Protein AF-0000000085051024 (afdb_homodimer)

Sequence (270 aa):
MLNRVEGSVFITTLKVRDSECDAQGVVNNANYLVYMEYARHEFLEHQGVKFADLIPQNIFLMTSHMEIAFVNSLTGGQVFEVRSTVRRERAKIIFDQEVVRVADQAVCIRARVDVICKIDGRLTRGDWFDAYMPVMLNRVEGSVFITTLKVRDSECDAQGVVNNANYLVYMEYARHEFLEHQGVKFADLIPQNIFLMTSHMEIAFVNSLTGGQVFEVRSTVRRERAKIIFDQEVVRVADQAVCIRARVDVICKIDGRLTRGDWFDAYMPV

Solvent-accessible surface area (backbone atoms only — not comparable to full-atom values): 14204 Å² total; per-residue (Å²): 124,58,70,48,71,59,87,76,32,40,34,33,41,50,65,40,51,62,86,51,36,42,98,86,58,29,49,35,76,35,52,54,48,49,53,52,50,49,43,52,51,52,50,36,40,73,64,71,39,56,72,81,63,30,53,86,68,40,39,44,80,41,68,42,33,39,40,39,40,48,72,43,82,52,40,62,67,41,46,31,32,42,37,34,35,74,44,76,53,80,42,30,39,36,37,43,36,34,34,30,34,60,90,78,62,45,61,23,34,44,33,44,37,34,34,37,43,27,49,79,87,34,78,50,75,28,61,65,45,60,70,62,50,74,108,124,60,70,50,70,61,87,74,31,41,35,35,43,50,65,39,51,63,86,50,36,43,96,86,58,30,50,36,75,36,52,54,48,49,52,52,50,49,42,50,51,51,49,36,41,74,63,71,38,55,72,80,64,28,52,85,70,39,39,44,79,41,69,42,34,37,38,38,39,48,72,44,83,51,40,61,68,41,47,32,31,43,38,35,35,74,44,76,52,82,43,29,38,36,37,42,36,34,33,28,34,58,90,78,63,45,61,23,34,43,33,44,37,34,33,35,43,26,50,77,87,35,78,51,75,29,61,64,46,59,72,65,49,74,110

pLDDT: mean 94.85, std 6.11, range [58.06, 98.94]

InterPro domains:
  IPR006684 Acyl-CoA thioester hydrolase YbgC/YbaW family [PIRSF003230] (8-117)
  IPR029069 HotDog domain superfamily [SSF54637] (9-117)
  IPR050563 4-hydroxybenzoyl-CoA thioesterase [PTHR31793] (10-117)

Radius of gyration: 19.16 Å; Cα contacts (8 Å, |Δi|>4): 584; chains: 2; bounding box: 48×52×40 Å

Secondary structure (DSSP, 8-state):
--EEEETTEEEEEEE--GGGB-TTSSB-HHHHHHHHHHHHHHHHHHTT--HHHHGGGTEEEEEEEEEEEE-S---TT-EEEEEEEEEEETTEEEEEEEEEETTT--EEEEEEEEEEEEETTEE--SHHHHHH---/--EEEETTEEEEEEE--GGGB-TTSSB-HHHHHHHHHHHHHHHHHHTT--HHHHGGGTEEEEEEEEEEEE-S---TT-EEEEEEEEEEETTEEEEEEEEEETTT--EEEEEEEEEEEEETTEE--SHHHHHH---

Organism: Asticcacaulis excentricus (strain ATCC 15261 / DSM 4724 / KCTC 12464 / NCIMB 9791 / VKM B-1370 / CB 48) (NCBI:txid573065)

Foldseek 3Di:
DDWDDDVQKIKDKDFAAQVQDDPVQFGDPVVVVVVQVVSVQVVLVVLVDHPVVQVVQQKDKDWDDKDKDFDATHGHGWMWMKIWGWDDDFQWIKIWIWIATPVVRDTGMTMITTIWMDGPNHTGRNVVCVVRPVD/DDWDDDVQKIKDKDFAAQVQADPVQFGDPVVVVVVQVVSVQVVLVVLVDHPVVQVVQQKDKDWDDKDKDFDATHGHGWMWMKIWGWDDDFQWIKIWIWIATPVVRDTGMTMITTIWMDGPNHTDRNVVCVVRPVD

Nearest PDB structures (foldseek):
  5v10-assembly1_B-2  TM=9.004E-01  e=3.133E-10  Pseudomonas aeruginosa PAO1
  5v10-assembly1_A-2  TM=8.892E-01  e=4.345E-10  Pseudomonas aeruginosa PAO1
  5t06-assembly1_C  TM=8.945E-01  e=2.232E-09  Escherichia coli O157:H7
  5t06-assembly1_B  TM=8.671E-01  e=1.225E-09  Escherichia coli O157:H7
  5kl9-assembly1_B  TM=8.676E-01  e=1.443E-09  Escherichia coli O157:H7

Structure (mmCIF, N/CA/C/O backbone):
data_AF-0000000085051024-model_v1
#
loop_
_entity.id
_entity.type
_entity.pdbx_description
1 polymer 'Thioesterase superfamily protein'
#
loop_
_atom_site.group_PDB
_atom_site.id
_atom_site.type_symbol
_atom_site.label_atom_id
_atom_site.label_alt_id
_atom_site.label_comp_id
_atom_site.label_asym_id
_atom_site.label_entity_id
_atom_site.label_seq_id
_atom_site.pdbx_PDB_ins_code
_atom_site.Cartn_x
_atom_site.Cartn_y
_atom_site.Cartn_z
_atom_site.occupancy
_atom_site.B_iso_or_equiv
_atom_site.auth_seq_id
_atom_site.auth_comp_id
_atom_site.auth_asym_id
_atom_site.auth_atom_id
_atom_site.pdbx_PDB_model_num
ATOM 1 N N . MET A 1 1 ? -10.469 -20.094 5.938 1 58.06 1 MET A N 1
ATOM 2 C CA . MET A 1 1 ? -10.789 -19.016 5.012 1 58.06 1 MET A CA 1
ATOM 3 C C . MET A 1 1 ? -11.086 -19.562 3.619 1 58.06 1 MET A C 1
ATOM 5 O O . MET A 1 1 ? -10.336 -20.391 3.102 1 58.06 1 MET A O 1
ATOM 9 N N . LEU A 1 2 ? -12.328 -19.266 2.994 1 83.56 2 LEU A N 1
ATOM 10 C CA . LEU A 1 2 ? -12.898 -19.969 1.852 1 83.56 2 LEU A CA 1
ATOM 11 C C . LEU A 1 2 ? -12.531 -19.281 0.545 1 83.56 2 LEU A C 1
ATOM 13 O O . LEU A 1 2 ? -12.594 -18.047 0.448 1 83.56 2 LEU A O 1
ATOM 17 N N . ASN A 1 3 ? -11.773 -19.953 -0.282 1 96.75 3 ASN A N 1
ATOM 18 C CA . ASN A 1 3 ? -11.555 -19.5 -1.655 1 96.75 3 ASN A CA 1
ATOM 19 C C . ASN A 1 3 ? -12.578 -20.109 -2.607 1 96.75 3 ASN A C 1
ATOM 21 O O . ASN A 1 3 ? -13.016 -21.25 -2.416 1 96.75 3 ASN A O 1
ATOM 25 N N . ARG A 1 4 ? -13.047 -19.344 -3.553 1 96.75 4 ARG A N 1
ATOM 26 C CA . ARG A 1 4 ? -13.891 -19.875 -4.621 1 96.75 4 ARG A CA 1
ATOM 27 C C . ARG A 1 4 ? -13.633 -19.141 -5.938 1 96.75 4 ARG A C 1
ATOM 29 O O . ARG A 1 4 ? -12.992 -18.094 -5.953 1 96.75 4 ARG A O 1
ATOM 36 N N . VAL A 1 5 ? -14.109 -19.766 -7.008 1 96.31 5 VAL A N 1
ATOM 37 C CA . VAL A 1 5 ? -13.977 -19.172 -8.336 1 96.31 5 VAL A CA 1
ATOM 38 C C . VAL A 1 5 ? -15.359 -18.953 -8.953 1 96.31 5 VAL A C 1
ATOM 40 O O . VAL A 1 5 ? -16.203 -19.859 -8.93 1 96.31 5 VAL A O 1
ATOM 43 N N . GLU A 1 6 ? -15.602 -17.797 -9.352 1 97.12 6 GLU A N 1
ATOM 44 C CA . GLU A 1 6 ? -16.812 -17.438 -10.102 1 97.12 6 GLU A CA 1
ATOM 45 C C . GLU A 1 6 ? -16.453 -16.859 -11.469 1 97.12 6 GLU A C 1
ATOM 47 O O . GLU A 1 6 ? -16.141 -15.672 -11.586 1 97.12 6 GLU A O 1
ATOM 52 N N . GLY A 1 7 ? -16.609 -17.75 -12.484 1 95.56 7 GLY A N 1
ATOM 53 C CA . GLY A 1 7 ? -16.125 -17.328 -13.781 1 95.56 7 GLY A CA 1
ATOM 54 C C . GLY A 1 7 ? -14.617 -17.109 -13.812 1 95.56 7 GLY A C 1
ATOM 55 O O . GLY A 1 7 ? -13.852 -18 -13.445 1 95.56 7 GLY A O 1
ATOM 56 N N . SER A 1 8 ? -14.289 -15.969 -14.195 1 95.5 8 SER A N 1
ATOM 57 C CA . SER A 1 8 ? -12.867 -15.641 -14.273 1 95.5 8 SER A CA 1
ATOM 58 C C . SER A 1 8 ? -12.383 -14.969 -12.992 1 95.5 8 SER A C 1
ATOM 60 O O . SER A 1 8 ? -11.227 -14.555 -12.898 1 95.5 8 SER A O 1
ATOM 62 N N . VAL A 1 9 ? -13.273 -14.93 -12.055 1 98.06 9 VAL A N 1
ATOM 63 C CA . VAL A 1 9 ? -12.953 -14.195 -10.828 1 98.06 9 VAL A CA 1
ATOM 64 C C . VAL A 1 9 ? -12.578 -15.18 -9.727 1 98.06 9 VAL A C 1
ATOM 66 O O . VAL A 1 9 ? -13.328 -16.109 -9.438 1 98.06 9 VAL A O 1
ATOM 69 N N . PHE A 1 10 ? -11.383 -15.07 -9.148 1 97.75 10 PHE A N 1
ATOM 70 C CA . PHE A 1 10 ? -10.953 -15.797 -7.965 1 97.75 10 PHE A CA 1
ATOM 71 C C . PHE A 1 10 ? -11.289 -15.016 -6.699 1 97.75 10 PHE A C 1
ATOM 73 O O . PHE A 1 10 ? -10.914 -13.852 -6.566 1 97.75 10 PHE A O 1
ATOM 80 N N . ILE A 1 11 ? -11.984 -15.602 -5.754 1 98.75 11 ILE A N 1
ATOM 81 C CA . ILE A 1 11 ? -12.516 -14.875 -4.602 1 98.75 11 ILE A CA 1
ATOM 82 C C . ILE A 1 11 ? -11.953 -15.484 -3.316 1 98.75 11 ILE A C 1
ATOM 84 O O . ILE A 1 11 ? -12.055 -16.688 -3.094 1 98.75 11 ILE A O 1
ATOM 88 N N . THR A 1 12 ? -11.297 -14.711 -2.537 1 98.75 12 THR A N 1
ATOM 89 C CA . THR A 1 12 ? -10.828 -15.047 -1.198 1 98.75 12 THR A CA 1
ATOM 90 C C . THR A 1 12 ? -11.633 -14.297 -0.137 1 98.75 12 THR A C 1
ATOM 92 O O . THR A 1 12 ? -11.758 -13.078 -0.195 1 98.75 12 THR A O 1
ATOM 95 N N . THR A 1 13 ? -12.141 -15 0.837 1 98.75 13 THR A N 1
ATOM 96 C CA . THR A 1 13 ? -12.945 -14.391 1.888 1 98.75 13 THR A CA 1
ATOM 97 C C . THR A 1 13 ? -12.148 -14.289 3.188 1 98.75 13 THR A C 1
ATOM 99 O O . THR A 1 13 ? -11.531 -15.258 3.619 1 98.75 13 THR A O 1
ATOM 102 N N . LEU A 1 14 ? -12.188 -13.125 3.801 1 98.62 14 LEU A N 1
ATOM 103 C CA . LEU A 1 14 ? -11.453 -12.836 5.027 1 98.62 14 LEU A CA 1
ATOM 104 C C . LEU A 1 14 ? -12.312 -12.031 6 1 98.62 14 LEU A C 1
ATOM 106 O O . LEU A 1 14 ? -13.375 -11.539 5.633 1 98.62 14 LEU A O 1
ATOM 110 N N . LYS A 1 15 ? -11.891 -11.977 7.215 1 98.69 15 LYS A N 1
ATOM 111 C CA . LYS A 1 15 ? -12.508 -11.172 8.266 1 98.69 15 LYS A CA 1
ATOM 112 C C . LYS A 1 15 ? -11.5 -10.211 8.891 1 98.69 15 LYS A C 1
ATOM 114 O O . LYS A 1 15 ? -10.367 -10.609 9.188 1 98.69 15 LYS A O 1
ATOM 119 N N . VAL A 1 16 ? -11.953 -8.977 9.102 1 98.75 16 VAL A N 1
ATOM 120 C CA . VAL A 1 16 ? -11.062 -7.961 9.656 1 98.75 16 VAL A CA 1
ATOM 121 C C . VAL A 1 16 ? -10.773 -8.266 11.125 1 98.75 16 VAL A C 1
ATOM 123 O O . VAL A 1 16 ? -11.695 -8.508 11.906 1 98.75 16 VAL A O 1
ATOM 126 N N . ARG A 1 17 ? -9.562 -8.281 11.469 1 98.5 17 ARG A N 1
ATOM 127 C CA . ARG A 1 17 ? -9.156 -8.297 12.875 1 98.5 17 ARG A CA 1
ATOM 128 C C . ARG A 1 17 ? -9.102 -6.887 13.445 1 98.5 17 ARG A C 1
ATOM 130 O O . ARG A 1 17 ? -8.703 -5.945 12.758 1 98.5 17 ARG A O 1
ATOM 137 N N . ASP A 1 18 ? -9.352 -6.727 14.688 1 97.69 18 ASP A N 1
ATOM 138 C CA . ASP A 1 18 ? -9.383 -5.41 15.32 1 97.69 18 ASP A CA 1
ATOM 139 C C . ASP A 1 18 ? -8.016 -4.727 15.234 1 97.69 18 ASP A C 1
ATOM 141 O O . ASP A 1 18 ? -7.941 -3.508 15.062 1 97.69 18 ASP A O 1
ATOM 145 N N . SER A 1 19 ? -6.941 -5.445 15.312 1 97.94 19 SER A N 1
ATOM 146 C CA . SER A 1 19 ? -5.582 -4.914 15.328 1 97.94 19 SER A CA 1
ATOM 147 C C . SER A 1 19 ? -5.207 -4.312 13.977 1 97.94 19 SER A C 1
ATOM 149 O O . SER A 1 19 ? -4.172 -3.65 13.852 1 97.94 19 SER A O 1
ATOM 151 N N . GLU A 1 20 ? -6.027 -4.543 13 1 98.38 20 GLU A N 1
ATOM 152 C CA . GLU A 1 20 ? -5.73 -4.062 11.656 1 98.38 20 GLU A CA 1
ATOM 153 C C . GLU A 1 20 ? -6.309 -2.668 11.43 1 98.38 20 GLU A C 1
ATOM 155 O O . GLU A 1 20 ? -6.062 -2.049 10.391 1 98.38 20 GLU A O 1
ATOM 160 N N . CYS A 1 21 ? -7.102 -2.18 12.398 1 97.88 21 CYS A N 1
ATOM 161 C CA . CYS A 1 21 ? -7.688 -0.846 12.328 1 97.88 21 CYS A CA 1
ATOM 162 C C . CYS A 1 21 ? -6.758 0.194 12.938 1 97.88 21 CYS A C 1
ATOM 164 O O . CYS A 1 21 ? -5.906 -0.138 13.766 1 97.88 21 CYS A O 1
ATOM 166 N N . ASP A 1 22 ? -6.891 1.442 12.445 1 95.12 22 ASP A N 1
ATOM 167 C CA . ASP A 1 22 ? -6.055 2.516 12.969 1 95.12 22 ASP A CA 1
ATOM 168 C C . ASP A 1 22 ? -6.84 3.406 13.93 1 95.12 22 ASP A C 1
ATOM 170 O O . ASP A 1 22 ? -7.918 3.027 14.398 1 95.12 22 ASP A O 1
ATOM 174 N N . ALA A 1 23 ? -6.227 4.539 14.312 1 91.75 23 ALA A N 1
ATOM 175 C CA . ALA A 1 23 ? -6.785 5.406 15.352 1 91.75 23 ALA A CA 1
ATOM 176 C C . ALA A 1 23 ? -8.125 5.988 14.914 1 91.75 23 ALA A C 1
ATOM 178 O O . ALA A 1 23 ? -8.906 6.457 15.742 1 91.75 23 ALA A O 1
ATOM 179 N N . GLN A 1 24 ? -8.406 5.953 13.625 1 91.88 24 GLN A N 1
ATOM 180 C CA . GLN A 1 24 ? -9.672 6.473 13.125 1 91.88 24 GLN A CA 1
ATOM 181 C C . GLN A 1 24 ? -10.758 5.398 13.164 1 91.88 24 GLN A C 1
ATOM 183 O O . GLN A 1 24 ? -11.906 5.656 12.781 1 91.88 24 GLN A O 1
ATOM 188 N N . GLY A 1 25 ? -10.383 4.148 13.516 1 94.12 25 GLY A N 1
ATOM 189 C CA . GLY A 1 25 ? -11.352 3.074 13.695 1 94.12 25 GLY A CA 1
ATOM 190 C C . GLY A 1 25 ? -11.602 2.289 12.422 1 94.12 25 GLY A C 1
ATOM 191 O O . GLY A 1 25 ? -12.539 1.487 12.359 1 94.12 25 GLY A O 1
ATOM 192 N N . VAL A 1 26 ? -10.852 2.553 11.445 1 97 26 VAL A N 1
ATOM 193 C CA . VAL A 1 26 ? -11.016 1.845 10.18 1 97 26 VAL A CA 1
ATOM 194 C C . VAL A 1 26 ? -9.734 1.099 9.836 1 97 26 VAL A C 1
ATOM 196 O O . VAL A 1 26 ? -8.68 1.353 10.43 1 97 26 VAL A O 1
ATOM 199 N N . VAL A 1 27 ? -9.852 0.132 8.938 1 98.56 27 VAL A N 1
ATOM 200 C CA . VAL A 1 27 ? -8.672 -0.613 8.508 1 98.56 27 VAL A CA 1
ATOM 201 C C . VAL A 1 27 ? -7.648 0.345 7.898 1 98.56 27 VAL A C 1
ATOM 203 O O . VAL A 1 27 ? -7.984 1.155 7.031 1 98.56 27 VAL A O 1
ATOM 206 N N . ASN A 1 28 ? -6.41 0.251 8.336 1 98.06 28 ASN A N 1
ATOM 207 C CA . ASN A 1 28 ? -5.32 1.054 7.789 1 98.06 28 ASN A CA 1
ATOM 208 C C . ASN A 1 28 ? -5.07 0.728 6.32 1 98.06 28 ASN A C 1
ATOM 210 O O . ASN A 1 28 ? -5.148 -0.433 5.914 1 98.06 28 ASN A O 1
ATOM 214 N N . ASN A 1 29 ? -4.621 1.722 5.586 1 97.94 29 ASN A N 1
ATOM 215 C CA . ASN A 1 29 ? -4.434 1.579 4.145 1 97.94 29 ASN A CA 1
ATOM 216 C C . ASN A 1 29 ? -3.465 0.447 3.818 1 97.94 29 ASN A C 1
ATOM 218 O O . ASN A 1 29 ? -3.674 -0.298 2.859 1 97.94 29 ASN A O 1
ATOM 222 N N . ALA A 1 30 ? -2.412 0.317 4.594 1 98.44 30 ALA A N 1
ATOM 223 C CA . ALA A 1 30 ? -1.375 -0.676 4.324 1 98.44 30 ALA A CA 1
ATOM 224 C C . ALA A 1 30 ? -1.934 -2.092 4.418 1 98.44 30 ALA A C 1
ATOM 226 O O . ALA A 1 30 ? -1.484 -2.994 3.705 1 98.44 30 ALA A O 1
ATOM 227 N N . ASN A 1 31 ? -2.9 -2.266 5.262 1 98.69 31 ASN A N 1
ATOM 228 C CA . ASN A 1 31 ? -3.428 -3.609 5.48 1 98.69 31 ASN A CA 1
ATOM 229 C C . ASN A 1 31 ? -4.211 -4.105 4.27 1 98.69 31 ASN A C 1
ATOM 231 O O . ASN A 1 31 ? -4.277 -5.312 4.02 1 98.69 31 ASN A O 1
ATOM 235 N N . TYR A 1 32 ? -4.742 -3.225 3.496 1 98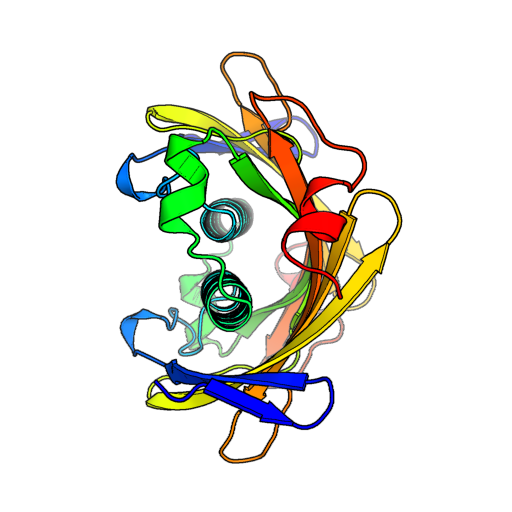.81 32 TYR A N 1
ATOM 236 C CA . TYR A 1 32 ? -5.402 -3.652 2.266 1 98.81 32 TYR A CA 1
ATOM 237 C C . TYR A 1 32 ? -4.402 -4.285 1.306 1 98.81 32 TYR A C 1
ATOM 239 O O . TYR A 1 32 ? -4.75 -5.199 0.552 1 98.81 32 TYR A O 1
ATOM 247 N N . LEU A 1 33 ? -3.152 -3.793 1.303 1 98.69 33 LEU A N 1
ATOM 248 C CA . LEU A 1 33 ? -2.125 -4.434 0.485 1 98.69 33 LEU A CA 1
ATOM 249 C C . LEU A 1 33 ? -1.844 -5.848 0.975 1 98.69 33 LEU A C 1
ATOM 251 O O . LEU A 1 33 ? -1.617 -6.754 0.17 1 98.69 33 LEU A O 1
ATOM 255 N N . VAL A 1 34 ? -1.883 -6.031 2.252 1 98.38 34 VAL A N 1
ATOM 256 C CA . VAL A 1 34 ? -1.668 -7.352 2.832 1 98.38 34 VAL A CA 1
ATOM 257 C C . VAL A 1 34 ? -2.77 -8.305 2.373 1 98.38 34 VAL A C 1
ATOM 259 O O . VAL A 1 34 ? -2.492 -9.43 1.957 1 98.38 34 VAL A O 1
ATOM 262 N N . TYR A 1 35 ? -4.02 -7.816 2.443 1 98.69 35 TYR A N 1
ATOM 263 C CA . TYR A 1 35 ? -5.145 -8.633 2.002 1 98.69 35 TYR A CA 1
ATOM 264 C C . TYR A 1 35 ? -4.977 -9.055 0.547 1 98.69 35 TYR A C 1
ATOM 266 O O . TYR A 1 35 ? -5.152 -10.227 0.211 1 98.69 35 TYR A O 1
ATOM 274 N N . MET A 1 36 ? -4.652 -8.102 -0.265 1 98.69 36 MET A N 1
ATOM 275 C CA . MET A 1 36 ? -4.559 -8.344 -1.701 1 98.69 36 MET A CA 1
ATOM 276 C C . MET A 1 36 ? -3.385 -9.273 -2.018 1 98.69 36 MET A C 1
ATOM 278 O O . MET A 1 36 ? -3.48 -10.117 -2.904 1 98.69 36 MET A O 1
ATOM 282 N N . GLU A 1 37 ? -2.299 -9.078 -1.339 1 98 37 GLU 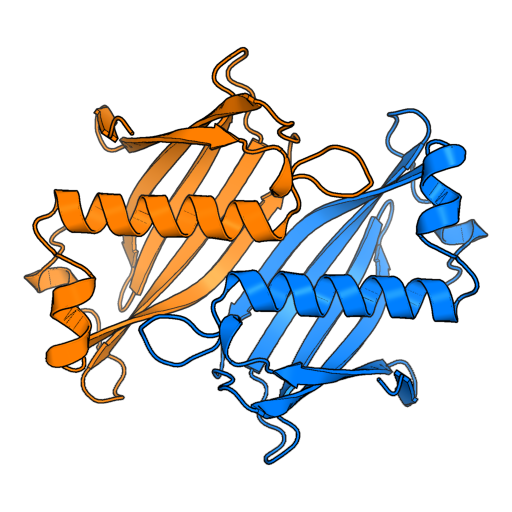A N 1
ATOM 283 C CA . GLU A 1 37 ? -1.159 -9.969 -1.506 1 98 37 GLU A CA 1
ATOM 284 C C . GLU A 1 37 ? -1.518 -11.406 -1.112 1 98 37 GLU A C 1
ATOM 286 O O . GLU A 1 37 ? -1.181 -12.352 -1.824 1 98 37 GLU A O 1
ATOM 291 N N . TYR A 1 38 ? -2.18 -11.516 -0.029 1 97.19 38 TYR A N 1
ATOM 292 C CA . TYR A 1 38 ? -2.617 -12.836 0.419 1 97.19 38 TYR A CA 1
ATOM 293 C C . TYR A 1 38 ? -3.49 -13.508 -0.635 1 97.19 38 TYR A C 1
ATOM 295 O O . TYR A 1 38 ? -3.289 -14.68 -0.961 1 97.19 38 TYR A O 1
ATOM 303 N N . ALA A 1 39 ? -4.398 -12.766 -1.137 1 98 39 ALA A N 1
ATOM 304 C CA . ALA A 1 39 ? -5.289 -13.305 -2.162 1 98 39 ALA A CA 1
ATOM 305 C C . ALA A 1 39 ? -4.504 -13.75 -3.391 1 98 39 ALA A C 1
ATOM 307 O O . ALA A 1 39 ? -4.84 -14.766 -4.016 1 98 39 ALA A O 1
ATOM 308 N N . ARG A 1 40 ? -3.521 -13.023 -3.785 1 96.62 40 ARG A N 1
ATOM 309 C CA . ARG A 1 40 ? -2.703 -13.422 -4.926 1 96.62 40 ARG A CA 1
ATOM 310 C C . ARG A 1 40 ? -1.948 -14.711 -4.641 1 96.62 40 ARG A C 1
ATOM 312 O O . ARG A 1 40 ? -1.804 -15.562 -5.527 1 96.62 40 ARG A O 1
ATOM 319 N N . HIS A 1 41 ? -1.445 -14.836 -3.393 1 95.06 41 HIS A N 1
ATOM 320 C CA . HIS A 1 41 ? -0.794 -16.078 -3.008 1 95.06 41 HIS A CA 1
ATOM 321 C C . HIS A 1 41 ? -1.766 -17.25 -3.076 1 95.06 41 HIS A C 1
ATOM 323 O O . HIS A 1 41 ? -1.415 -18.328 -3.57 1 95.06 41 HIS A O 1
ATOM 329 N N . GLU A 1 42 ? -2.979 -17.031 -2.58 1 95.94 42 GLU A N 1
ATOM 330 C CA . GLU A 1 42 ? -4 -18.078 -2.646 1 95.94 42 GLU A CA 1
ATOM 331 C C . GLU A 1 42 ? -4.324 -18.438 -4.094 1 95.94 42 GLU A C 1
ATOM 333 O O . GLU A 1 42 ? -4.543 -19.609 -4.406 1 95.94 42 GLU A O 1
ATOM 338 N N . PHE A 1 43 ? -4.379 -17.438 -4.902 1 95.31 43 PHE A N 1
ATOM 339 C CA . PHE A 1 43 ? -4.598 -17.672 -6.32 1 95.31 43 PHE A CA 1
ATOM 340 C C . PHE A 1 43 ? -3.512 -18.578 -6.895 1 95.31 43 PHE A C 1
ATOM 342 O O . PHE A 1 43 ? -3.811 -19.547 -7.594 1 95.31 43 PHE A O 1
ATOM 349 N N . LEU A 1 44 ? -2.293 -18.25 -6.617 1 93.44 44 LEU A N 1
ATOM 350 C CA . LEU A 1 44 ? -1.172 -19.062 -7.082 1 93.44 44 LEU A CA 1
ATOM 351 C C . LEU A 1 44 ? -1.307 -20.5 -6.605 1 93.44 44 LEU A C 1
ATOM 353 O O . LEU A 1 44 ? -1.095 -21.438 -7.375 1 93.44 44 LEU A O 1
ATOM 357 N N . GLU A 1 45 ? -1.61 -20.641 -5.352 1 92.75 45 GLU A N 1
ATOM 358 C CA . GLU A 1 45 ? -1.802 -21.984 -4.797 1 92.75 45 GLU A CA 1
ATOM 359 C C . GLU A 1 45 ? -2.914 -22.734 -5.527 1 92.75 45 GLU A C 1
ATOM 361 O O . GLU A 1 45 ? -2.797 -23.922 -5.789 1 92.75 45 GLU A O 1
ATOM 366 N N . HIS A 1 46 ? -3.934 -21.984 -5.809 1 91.81 46 HIS A N 1
ATOM 367 C CA . HIS A 1 46 ? -5.047 -22.547 -6.562 1 91.81 46 HIS A CA 1
ATOM 368 C C . HIS A 1 46 ? -4.59 -23.047 -7.934 1 91.81 46 HIS A C 1
ATOM 370 O O . HIS A 1 46 ? -5.141 -24.016 -8.469 1 91.81 46 HIS A O 1
ATOM 376 N N . GLN A 1 47 ? -3.6 -22.438 -8.5 1 89.44 47 GLN A N 1
ATOM 377 C CA . GLN A 1 47 ? -3.047 -22.812 -9.797 1 89.44 47 GLN A CA 1
ATOM 378 C C . GLN A 1 47 ? -2.02 -23.938 -9.648 1 89.44 47 GLN A C 1
ATOM 380 O O . GLN A 1 47 ? -1.438 -24.391 -10.633 1 89.44 47 GLN A O 1
ATOM 385 N N . GLY A 1 48 ? -1.738 -24.328 -8.398 1 89.88 48 GLY A N 1
ATOM 386 C CA . GLY A 1 48 ? -0.807 -25.422 -8.164 1 89.88 48 GLY A CA 1
ATOM 387 C C . GLY A 1 48 ? 0.605 -24.953 -7.871 1 89.88 48 GLY A C 1
ATOM 388 O O . GLY A 1 48 ? 1.549 -25.75 -7.906 1 89.88 48 GLY A O 1
ATOM 389 N N . VAL A 1 49 ? 0.734 -23.703 -7.688 1 89.94 49 VAL A N 1
ATOM 390 C CA . VAL A 1 49 ? 2.039 -23.125 -7.395 1 89.94 49 VAL A CA 1
ATOM 391 C C . VAL A 1 49 ? 2.09 -22.672 -5.934 1 89.94 49 VAL A C 1
ATOM 393 O O . VAL A 1 49 ? 1.351 -21.781 -5.523 1 89.94 49 VAL A O 1
ATOM 396 N N . LYS A 1 50 ? 2.961 -23.344 -5.254 1 87.44 50 LYS A N 1
ATOM 397 C CA . LYS A 1 50 ? 3.162 -22.891 -3.881 1 87.44 50 LYS A CA 1
ATOM 398 C C . LYS A 1 50 ? 4.25 -21.828 -3.801 1 87.44 50 LYS A C 1
ATOM 400 O O . LYS A 1 50 ? 5.375 -22.047 -4.258 1 87.44 50 LYS A O 1
ATOM 405 N N . PHE A 1 51 ? 3.883 -20.734 -3.207 1 85.38 51 PHE A N 1
ATOM 406 C CA . PHE A 1 51 ? 4.801 -19.609 -3.109 1 85.38 51 PHE A CA 1
ATOM 407 C C . PHE A 1 51 ? 6.078 -20.016 -2.383 1 85.38 51 PHE A C 1
ATOM 409 O O . PHE A 1 51 ? 7.18 -19.641 -2.797 1 85.38 51 PHE A O 1
ATOM 416 N N . ALA A 1 52 ? 5.965 -20.828 -1.401 1 85.44 52 ALA A N 1
ATOM 417 C CA . ALA A 1 52 ? 7.09 -21.266 -0.578 1 85.44 52 ALA A CA 1
ATOM 418 C C . ALA A 1 52 ? 8.086 -22.078 -1.392 1 85.44 52 ALA A C 1
ATOM 420 O O . ALA A 1 52 ? 9.266 -22.172 -1.039 1 85.44 52 ALA A O 1
ATOM 421 N N . ASP A 1 53 ? 7.645 -22.688 -2.479 1 89.19 53 ASP A N 1
ATOM 422 C CA . ASP A 1 53 ? 8.492 -23.531 -3.307 1 89.19 53 ASP A CA 1
ATOM 423 C C . ASP A 1 53 ? 9.344 -22.703 -4.262 1 89.19 53 ASP A C 1
ATOM 425 O O . ASP A 1 53 ? 10.312 -23.203 -4.84 1 89.19 53 ASP A O 1
ATOM 429 N N . LEU A 1 54 ? 8.977 -21.484 -4.418 1 91.81 54 LEU A N 1
ATOM 430 C CA . LEU A 1 54 ? 9.617 -20.641 -5.426 1 91.81 54 LEU A CA 1
ATOM 431 C C . LEU A 1 54 ? 10.969 -20.141 -4.934 1 91.81 54 LEU A C 1
ATOM 433 O O . LEU A 1 54 ? 11.938 -20.109 -5.695 1 91.81 54 LEU A O 1
ATOM 437 N N . ILE A 1 55 ? 11.086 -19.875 -3.736 1 89.88 55 ILE A N 1
ATOM 438 C CA . ILE A 1 55 ? 12.25 -19.188 -3.162 1 89.88 55 ILE A CA 1
ATOM 439 C C . ILE A 1 55 ? 13.477 -20.094 -3.279 1 89.88 55 ILE A C 1
ATOM 441 O O . ILE A 1 55 ? 14.531 -19.656 -3.748 1 89.88 55 ILE A O 1
ATOM 445 N N . PRO A 1 56 ? 13.344 -21.406 -2.918 1 92 56 PRO A N 1
ATOM 446 C CA . PRO A 1 56 ? 14.508 -22.281 -3.066 1 92 56 PRO A CA 1
ATOM 447 C C . PRO A 1 56 ? 14.984 -22.391 -4.512 1 92 56 PRO A C 1
ATOM 449 O O . PRO A 1 56 ? 16.141 -22.75 -4.762 1 92 56 PRO A O 1
ATOM 452 N N . GLN A 1 57 ? 14.172 -22.094 -5.426 1 92.19 57 GLN A N 1
ATOM 453 C CA . GLN A 1 57 ? 14.508 -22.141 -6.844 1 92.19 57 GLN A CA 1
ATOM 454 C C . GLN A 1 57 ? 14.977 -20.781 -7.352 1 92.19 57 GLN A C 1
ATOM 456 O O . GLN A 1 57 ? 15.164 -20.594 -8.555 1 92.19 57 GLN A O 1
ATOM 461 N N . ASN A 1 58 ? 15.086 -19.797 -6.453 1 93.5 58 ASN A N 1
ATOM 462 C CA . ASN A 1 58 ? 15.516 -18.438 -6.754 1 93.5 58 ASN A CA 1
ATOM 463 C C . ASN A 1 58 ? 14.547 -17.75 -7.707 1 93.5 58 ASN A C 1
ATOM 465 O O . ASN A 1 58 ? 14.969 -17.016 -8.609 1 93.5 58 ASN A O 1
ATOM 469 N N . ILE A 1 59 ? 13.312 -18.125 -7.645 1 93.81 59 ILE A N 1
ATOM 470 C CA . ILE A 1 59 ? 12.234 -17.469 -8.391 1 93.81 59 ILE A CA 1
ATOM 471 C C . ILE A 1 59 ? 11.516 -16.469 -7.484 1 93.81 59 ILE A C 1
ATOM 473 O O . ILE A 1 59 ? 10.992 -16.844 -6.43 1 93.81 59 ILE A O 1
ATOM 477 N N . PHE A 1 60 ? 11.5 -15.219 -7.898 1 93.69 60 PHE A N 1
ATOM 478 C CA . PHE A 1 60 ? 10.883 -14.172 -7.102 1 93.69 60 PHE A CA 1
ATOM 479 C C . PHE A 1 60 ? 9.789 -13.461 -7.898 1 93.69 60 PHE A C 1
ATOM 481 O O . PHE A 1 60 ? 10.07 -12.867 -8.945 1 93.69 60 PHE A O 1
ATOM 488 N N . LEU A 1 61 ? 8.57 -13.617 -7.484 1 94.62 61 LEU A N 1
ATOM 489 C CA . LEU A 1 61 ? 7.469 -12.805 -7.996 1 94.62 61 LEU A CA 1
ATOM 490 C C . LEU A 1 61 ? 7.359 -11.492 -7.23 1 94.62 61 LEU A C 1
ATOM 492 O O . LEU A 1 61 ? 7.184 -11.492 -6.008 1 94.62 61 LEU A O 1
ATOM 496 N N . MET A 1 62 ? 7.453 -10.375 -7.949 1 95.25 62 MET A N 1
ATOM 497 C CA . MET A 1 62 ? 7.559 -9.078 -7.285 1 95.25 62 MET A CA 1
ATOM 498 C C . MET A 1 62 ? 6.555 -8.086 -7.871 1 95.25 62 MET A C 1
ATOM 500 O O . MET A 1 62 ? 6.316 -8.078 -9.078 1 95.25 62 MET A O 1
ATOM 504 N N . THR A 1 63 ? 5.973 -7.285 -7.023 1 98 63 THR A N 1
ATOM 505 C CA . THR A 1 63 ? 5.148 -6.172 -7.473 1 98 63 THR A CA 1
ATOM 506 C C . THR A 1 63 ? 6.016 -5.043 -8.023 1 98 63 THR A C 1
ATOM 508 O O . THR A 1 63 ? 6.934 -4.57 -7.348 1 98 63 THR A O 1
ATOM 511 N N . SER A 1 64 ? 5.742 -4.621 -9.25 1 98 64 SER A N 1
ATOM 512 C CA . SER A 1 64 ? 6.527 -3.555 -9.867 1 98 64 SER A CA 1
ATOM 513 C C . SER A 1 64 ? 5.77 -2.232 -9.859 1 98 64 SER A C 1
ATOM 515 O O . SER A 1 64 ? 6.379 -1.161 -9.867 1 98 64 SER A O 1
ATOM 517 N N . HIS A 1 65 ? 4.508 -2.322 -9.914 1 98.69 65 HIS A N 1
ATOM 518 C CA . HIS A 1 65 ? 3.65 -1.143 -9.938 1 98.69 65 HIS A CA 1
ATOM 519 C C . HIS A 1 65 ? 2.283 -1.444 -9.328 1 98.69 65 HIS A C 1
ATOM 521 O O . HIS A 1 65 ? 1.777 -2.561 -9.453 1 98.69 65 HIS A O 1
ATOM 527 N N . MET A 1 66 ? 1.724 -0.435 -8.711 1 98.81 66 MET A N 1
ATOM 528 C CA . MET A 1 66 ? 0.372 -0.551 -8.172 1 98.81 66 MET A CA 1
ATOM 529 C C . MET A 1 66 ? -0.387 0.763 -8.32 1 98.81 66 MET A C 1
ATOM 531 O O . MET A 1 66 ? 0.175 1.838 -8.102 1 98.81 66 MET A O 1
ATOM 535 N N . GLU A 1 67 ? -1.578 0.647 -8.695 1 98.88 67 GLU A N 1
ATOM 536 C CA . GLU A 1 67 ? -2.545 1.74 -8.633 1 98.88 67 GLU A CA 1
ATOM 537 C C . GLU A 1 67 ? -3.754 1.36 -7.785 1 98.88 67 GLU A C 1
ATOM 539 O O . GLU A 1 67 ? -4.363 0.311 -8 1 98.88 67 GLU A O 1
ATOM 544 N N . ILE A 1 68 ? -4.102 2.221 -6.863 1 98.88 68 ILE A N 1
ATOM 545 C CA . ILE A 1 68 ? -5.121 1.851 -5.891 1 98.88 68 ILE A CA 1
ATOM 546 C C . ILE A 1 68 ? -6.105 3.004 -5.711 1 98.88 68 ILE A C 1
ATOM 548 O O . ILE A 1 68 ? -5.695 4.152 -5.527 1 98.88 68 ILE A O 1
ATOM 552 N N . ALA A 1 69 ? -7.336 2.725 -5.773 1 98.88 69 ALA A N 1
ATOM 553 C CA . ALA A 1 69 ? -8.398 3.629 -5.352 1 98.88 69 ALA A CA 1
ATOM 554 C C . ALA A 1 69 ? -9.023 3.174 -4.035 1 98.88 69 ALA A C 1
ATOM 556 O O . ALA A 1 69 ? -9.445 2.025 -3.906 1 98.88 69 ALA A O 1
ATOM 557 N N . PHE A 1 70 ? -8.961 4.051 -3.094 1 98.62 70 PHE A N 1
ATOM 558 C CA . PHE A 1 70 ? -9.641 3.824 -1.824 1 98.62 70 PHE A CA 1
ATOM 559 C C . PHE A 1 70 ? -11.047 4.414 -1.846 1 98.62 70 PHE A C 1
ATOM 561 O O . PHE A 1 70 ? -11.211 5.629 -1.958 1 98.62 70 PHE A O 1
ATOM 568 N N . VAL A 1 71 ? -12.039 3.58 -1.679 1 98.12 71 VAL A N 1
ATOM 569 C CA . VAL A 1 71 ? -13.414 4 -1.956 1 98.12 71 VAL A CA 1
ATOM 570 C C . VAL A 1 71 ? -14.219 4.02 -0.66 1 98.12 71 VAL A C 1
ATOM 572 O O . VAL A 1 71 ? -14.758 5.059 -0.273 1 98.12 71 VAL A O 1
ATOM 575 N N . ASN A 1 72 ? -14.375 2.895 0.01 1 97.81 72 ASN A N 1
ATOM 576 C CA . ASN A 1 72 ? -15 2.746 1.319 1 97.81 72 ASN A CA 1
ATOM 577 C C . ASN A 1 72 ? -14.062 2.078 2.318 1 97.81 72 ASN A C 1
ATOM 579 O O . ASN A 1 72 ? -13.094 1.425 1.925 1 97.81 72 ASN A O 1
ATOM 583 N N . SER A 1 73 ? -14.383 2.234 3.562 1 97.81 73 SER A N 1
ATOM 584 C CA . SER A 1 73 ? -13.531 1.675 4.605 1 97.81 73 SER A CA 1
ATOM 585 C C . SER A 1 73 ? -14.133 0.405 5.195 1 97.81 73 SER A C 1
ATOM 587 O O . SER A 1 73 ? -15.352 0.228 5.184 1 97.81 73 SER A O 1
ATOM 589 N N . LEU A 1 74 ? -13.25 -0.493 5.637 1 98.69 74 LEU A N 1
ATOM 590 C CA . LEU A 1 74 ? -13.641 -1.627 6.469 1 98.69 74 LEU A CA 1
ATOM 591 C C . LEU A 1 74 ? -13.383 -1.333 7.941 1 98.69 74 LEU A C 1
ATOM 593 O O . LEU A 1 74 ? -12.523 -0.519 8.273 1 98.69 74 LEU A O 1
ATOM 597 N N . THR A 1 75 ? -14.156 -1.979 8.805 1 98.5 75 THR A N 1
ATOM 598 C CA . THR A 1 75 ? -13.953 -1.888 10.242 1 98.5 75 THR A CA 1
ATOM 599 C C . THR A 1 75 ? -13.852 -3.279 10.867 1 98.5 75 THR A C 1
ATOM 601 O O . THR A 1 75 ? -14.086 -4.285 10.188 1 98.5 75 THR A O 1
ATOM 604 N N . GLY A 1 76 ? -13.461 -3.287 12.086 1 98.5 76 GLY A N 1
ATOM 605 C CA . GLY A 1 76 ? -13.227 -4.543 12.789 1 98.5 76 GLY A CA 1
ATOM 606 C C . GLY A 1 76 ? -14.398 -5.496 12.711 1 98.5 76 GLY A C 1
ATOM 607 O O . GLY A 1 76 ? -15.555 -5.078 12.836 1 98.5 76 GLY A O 1
ATOM 608 N N . GLY A 1 77 ? -14.078 -6.781 12.5 1 98.44 77 GLY A N 1
ATOM 609 C CA . GLY A 1 77 ? -15.07 -7.844 12.523 1 98.44 77 GLY A CA 1
ATOM 610 C C . GLY A 1 77 ? -15.828 -7.988 11.219 1 98.44 77 GLY A C 1
ATOM 611 O O . GLY A 1 77 ? -16.547 -8.969 11.016 1 98.44 77 GLY A O 1
ATOM 612 N N . GLN A 1 78 ? -15.688 -7.094 10.367 1 98.62 78 GLN A N 1
ATOM 613 C CA . GLN A 1 78 ? -16.406 -7.168 9.102 1 98.62 78 GLN A CA 1
ATOM 614 C C . GLN A 1 78 ? -15.812 -8.234 8.188 1 98.62 78 GLN A C 1
ATOM 616 O O . GLN A 1 78 ? -14.594 -8.391 8.125 1 98.62 78 GLN A O 1
ATOM 621 N N . VAL A 1 79 ? -16.672 -8.914 7.547 1 98.75 79 VAL A N 1
ATOM 622 C CA . VAL A 1 79 ? -16.281 -9.906 6.551 1 98.75 79 VAL A CA 1
ATOM 623 C C . VAL A 1 79 ? -16.219 -9.258 5.172 1 98.75 79 VAL A C 1
ATOM 625 O O . VAL A 1 79 ? -17.078 -8.461 4.809 1 98.75 79 VAL A O 1
ATOM 628 N N . PHE A 1 80 ? -15.148 -9.633 4.414 1 98.81 80 PHE A N 1
ATOM 629 C CA . PHE A 1 80 ? -14.969 -9.047 3.088 1 98.81 80 PHE A CA 1
ATOM 630 C C . PHE A 1 80 ? -14.383 -10.07 2.123 1 98.81 80 PHE A C 1
ATOM 632 O O . PHE A 1 80 ? -13.898 -11.125 2.543 1 98.81 80 PHE A O 1
ATOM 639 N N . GLU A 1 81 ? -14.531 -9.758 0.809 1 98.94 81 GLU A N 1
ATOM 640 C CA . GLU A 1 81 ? -13.969 -10.578 -0.259 1 98.94 81 GLU A CA 1
ATOM 641 C C . GLU A 1 81 ? -12.906 -9.812 -1.044 1 98.94 81 GLU A C 1
ATOM 643 O O . GLU A 1 81 ? -13.086 -8.633 -1.342 1 98.94 81 GLU A O 1
ATOM 648 N N . VAL A 1 82 ? -11.82 -10.477 -1.257 1 98.94 82 VAL A N 1
ATOM 649 C CA . VAL A 1 82 ? -10.898 -10.008 -2.283 1 98.94 82 VAL A CA 1
ATOM 650 C C . VAL A 1 82 ? -11.18 -10.734 -3.6 1 98.94 82 VAL A C 1
ATOM 652 O O . VAL A 1 82 ? -11.008 -11.945 -3.697 1 98.94 82 VAL A O 1
ATOM 655 N N . ARG A 1 83 ? -11.617 -9.938 -4.566 1 98.88 83 ARG A N 1
ATOM 656 C CA . ARG A 1 83 ? -11.922 -10.461 -5.891 1 98.88 83 ARG A CA 1
ATOM 657 C C . ARG A 1 83 ? -10.805 -10.141 -6.879 1 98.88 83 ARG A C 1
ATOM 659 O O . ARG A 1 83 ? -10.445 -8.977 -7.055 1 98.88 83 ARG A O 1
ATOM 666 N N . SER A 1 84 ? -10.32 -11.195 -7.492 1 98.62 84 SER A N 1
ATOM 667 C CA . SER A 1 84 ? -9.141 -11.016 -8.328 1 98.62 84 SER A CA 1
ATOM 668 C C . SER A 1 84 ? -9.375 -11.555 -9.734 1 98.62 84 SER A C 1
ATOM 670 O O . SER A 1 84 ? -9.891 -12.664 -9.906 1 98.62 84 SER A O 1
ATOM 672 N N . THR A 1 85 ? -9.086 -10.797 -10.711 1 98 85 THR A N 1
ATOM 673 C CA . THR A 1 85 ? -8.922 -11.266 -12.078 1 98 85 THR A CA 1
ATOM 674 C C . THR A 1 85 ? -7.484 -11.078 -12.547 1 98 85 THR A C 1
ATOM 676 O O . THR A 1 85 ? -6.773 -10.195 -12.055 1 98 85 THR A O 1
ATOM 679 N N . VAL A 1 86 ? -7.09 -11.906 -13.453 1 96.31 86 VAL A N 1
ATOM 680 C CA . VAL A 1 86 ? -5.688 -11.93 -13.844 1 96.31 86 VAL A CA 1
ATOM 681 C C . VAL A 1 86 ? -5.574 -11.945 -15.367 1 96.31 86 VAL A C 1
ATOM 683 O O . VAL A 1 86 ? -6.367 -12.609 -16.047 1 96.31 86 VAL A O 1
ATOM 686 N N . ARG A 1 87 ? -4.602 -11.203 -15.867 1 94.81 87 ARG A N 1
ATOM 687 C CA . ARG A 1 87 ? -4.312 -11.242 -17.297 1 94.81 87 ARG A CA 1
ATOM 688 C C . ARG A 1 87 ? -2.82 -11.07 -17.562 1 94.81 87 ARG A C 1
ATOM 690 O O . ARG A 1 87 ? -2.111 -10.461 -16.766 1 94.81 87 ARG A O 1
ATOM 697 N N . ARG A 1 88 ? -2.379 -11.539 -18.672 1 93.5 88 ARG A N 1
ATOM 698 C CA . ARG A 1 88 ? -0.997 -11.391 -19.125 1 93.5 88 ARG A CA 1
ATOM 699 C C . ARG A 1 88 ? -0.812 -10.094 -19.906 1 93.5 88 ARG A C 1
ATOM 701 O O . ARG A 1 88 ? -1.655 -9.734 -20.734 1 93.5 88 ARG A O 1
ATOM 708 N N . GLU A 1 89 ? 0.169 -9.391 -19.594 1 92.62 89 GLU A N 1
ATOM 709 C CA . GLU A 1 89 ? 0.598 -8.227 -20.359 1 92.62 89 GLU A CA 1
ATOM 710 C C . GLU A 1 89 ? 2.107 -8.234 -20.578 1 92.62 89 GLU A C 1
ATOM 712 O O . GLU A 1 89 ? 2.873 -7.785 -19.734 1 92.62 89 GLU A O 1
ATOM 717 N N . ARG A 1 90 ? 2.611 -8.656 -21.75 1 88.69 90 ARG A N 1
ATOM 718 C CA . ARG A 1 90 ? 4.02 -8.766 -22.125 1 88.69 90 ARG A CA 1
ATOM 719 C C . ARG A 1 90 ? 4.801 -9.562 -21.078 1 88.69 90 ARG A C 1
ATOM 721 O O . ARG A 1 90 ? 4.504 -10.734 -20.844 1 88.69 90 ARG A O 1
ATOM 728 N N . ALA A 1 91 ? 5.703 -8.844 -20.406 1 91.06 91 ALA A N 1
ATOM 729 C CA . ALA A 1 91 ? 6.613 -9.531 -19.5 1 91.06 91 ALA A CA 1
ATOM 730 C C . ALA A 1 91 ? 6.016 -9.633 -18.094 1 91.06 91 ALA A C 1
ATOM 732 O O . ALA A 1 91 ? 6.594 -10.266 -17.203 1 91.06 91 ALA A O 1
ATOM 733 N N . LYS A 1 92 ? 4.816 -9.062 -17.938 1 94.56 92 LYS A N 1
ATOM 734 C CA . LYS A 1 92 ? 4.266 -9.047 -16.578 1 94.56 92 LYS A CA 1
ATOM 735 C C . LYS A 1 92 ? 2.863 -9.648 -16.547 1 94.56 92 LYS A C 1
ATOM 737 O O . LYS A 1 92 ? 2.264 -9.891 -17.594 1 94.56 92 LYS A O 1
ATOM 742 N N . ILE A 1 93 ? 2.432 -10 -15.383 1 95.5 93 ILE A N 1
ATOM 743 C CA . ILE A 1 93 ? 1.035 -10.336 -15.117 1 95.5 93 ILE A CA 1
ATOM 744 C C . ILE A 1 93 ? 0.367 -9.188 -14.359 1 95.5 93 ILE A C 1
ATOM 746 O O . ILE A 1 93 ? 0.977 -8.57 -13.484 1 95.5 93 ILE A O 1
ATOM 750 N N . ILE A 1 94 ? -0.902 -8.945 -14.766 1 97.56 94 ILE A N 1
ATOM 751 C CA . ILE A 1 94 ? -1.68 -7.887 -14.133 1 97.56 94 ILE A CA 1
ATOM 752 C C . ILE A 1 94 ? -2.807 -8.5 -13.305 1 97.56 94 ILE A C 1
ATOM 754 O O . ILE A 1 94 ? -3.592 -9.305 -13.812 1 97.56 94 ILE A O 1
ATOM 758 N N . PHE A 1 95 ? -2.801 -8.18 -12.07 1 98.25 95 PHE A N 1
ATOM 759 C CA . PHE A 1 95 ? -3.961 -8.469 -11.242 1 98.25 95 PHE A CA 1
ATOM 760 C C . PHE A 1 95 ? -4.859 -7.242 -11.117 1 98.25 95 PHE A C 1
ATOM 762 O O . PHE A 1 95 ? -4.398 -6.164 -10.734 1 98.25 95 PHE A O 1
ATOM 769 N N . ASP A 1 96 ? -6.078 -7.406 -11.492 1 98.75 96 ASP A N 1
ATOM 770 C CA . ASP A 1 96 ? -7.117 -6.465 -11.078 1 98.75 96 ASP A CA 1
ATOM 771 C C . ASP A 1 96 ? -7.883 -6.984 -9.867 1 98.75 96 ASP A C 1
ATOM 773 O O . ASP A 1 96 ? -8.492 -8.055 -9.922 1 98.75 96 ASP A O 1
ATOM 777 N N . GLN A 1 97 ? -7.82 -6.238 -8.789 1 98.94 97 GLN A N 1
ATOM 778 C CA . GLN A 1 97 ? -8.391 -6.723 -7.531 1 98.94 97 GLN A CA 1
ATOM 779 C C . GLN A 1 97 ? -9.352 -5.703 -6.934 1 98.94 97 GLN A C 1
ATOM 781 O O . GLN A 1 97 ? -9.117 -4.496 -7.016 1 98.94 97 GLN A O 1
ATOM 786 N N . GLU A 1 98 ? -10.375 -6.238 -6.391 1 98.94 98 GLU A N 1
ATOM 787 C CA . GLU A 1 98 ? -11.328 -5.457 -5.605 1 98.94 98 GLU A CA 1
ATOM 788 C C . GLU A 1 98 ? -11.516 -6.055 -4.215 1 98.94 98 GLU A C 1
ATOM 790 O O . GLU A 1 98 ? -11.578 -7.277 -4.059 1 98.94 98 GLU A O 1
ATOM 795 N N . VAL A 1 99 ? -11.539 -5.238 -3.215 1 98.94 99 VAL A N 1
ATOM 796 C CA . VAL A 1 99 ? -11.992 -5.629 -1.885 1 98.94 99 VAL A CA 1
ATOM 797 C C . VAL A 1 99 ? -13.445 -5.195 -1.688 1 98.94 99 VAL A C 1
ATOM 799 O O . VAL A 1 99 ? -13.766 -4.012 -1.801 1 98.94 99 VAL A O 1
ATOM 802 N N . VAL A 1 100 ? -14.25 -6.16 -1.373 1 98.94 100 VAL A N 1
ATOM 803 C CA . VAL A 1 100 ? -15.688 -5.902 -1.31 1 98.94 100 VAL A CA 1
ATOM 804 C C . VAL A 1 100 ? -16.234 -6.344 0.047 1 98.94 100 VAL A C 1
ATOM 806 O O . VAL A 1 100 ? -16.031 -7.484 0.465 1 98.94 100 VAL A O 1
ATOM 809 N N . ARG A 1 101 ? -16.906 -5.449 0.73 1 98.88 101 ARG A N 1
ATOM 810 C CA . ARG A 1 101 ? -17.547 -5.758 2.002 1 98.88 101 ARG A CA 1
ATOM 811 C C . ARG A 1 101 ? -18.766 -6.645 1.795 1 98.88 101 ARG A C 1
ATOM 813 O O . ARG A 1 101 ? -19.672 -6.301 1.027 1 98.88 101 ARG A O 1
ATOM 820 N N . VAL A 1 102 ? -18.859 -7.688 2.5 1 98.38 102 VAL A N 1
ATOM 821 C CA . VAL A 1 102 ? -19.844 -8.727 2.211 1 98.38 102 VAL A CA 1
ATOM 822 C C . VAL A 1 102 ? -21.234 -8.242 2.617 1 98.38 102 VAL A C 1
ATOM 824 O O . VAL A 1 102 ? -22.219 -8.484 1.911 1 98.38 102 VAL A O 1
ATOM 827 N N . ALA A 1 103 ? -21.297 -7.52 3.713 1 98.5 103 ALA A N 1
ATOM 828 C CA . ALA A 1 103 ? -22.578 -7.176 4.328 1 98.5 103 ALA A CA 1
ATOM 829 C C . ALA A 1 103 ? -23.438 -6.348 3.379 1 98.5 103 ALA A C 1
ATOM 831 O O . ALA A 1 103 ? -24.656 -6.496 3.352 1 98.5 103 ALA A O 1
ATOM 832 N N . ASP A 1 104 ? -22.859 -5.484 2.596 1 98.56 104 ASP A N 1
ATOM 833 C CA . ASP A 1 104 ? -23.656 -4.594 1.758 1 98.56 104 ASP A CA 1
ATOM 834 C C . ASP A 1 104 ? -23.109 -4.539 0.335 1 98.56 104 ASP A C 1
ATOM 836 O O . ASP A 1 104 ? -23.547 -3.729 -0.479 1 98.56 104 ASP A O 1
ATOM 840 N N . GLN A 1 105 ? -22.094 -5.336 0.058 1 98.56 105 GLN A N 1
ATOM 841 C CA . GLN A 1 105 ? -21.469 -5.465 -1.255 1 98.56 105 GLN A CA 1
ATOM 842 C C . GLN A 1 105 ? -20.812 -4.16 -1.683 1 98.56 105 GLN A C 1
ATOM 844 O O . GLN A 1 105 ? -20.594 -3.924 -2.875 1 98.56 105 GLN A O 1
ATOM 849 N N . ALA A 1 106 ? -20.438 -3.301 -0.734 1 98.69 106 ALA A N 1
ATOM 850 C CA . ALA A 1 106 ? -19.734 -2.062 -1.05 1 98.69 106 ALA A CA 1
ATOM 851 C C . ALA A 1 106 ? -18.297 -2.346 -1.463 1 98.69 106 ALA A C 1
ATOM 853 O O . ALA A 1 106 ? -17.594 -3.117 -0.804 1 98.69 106 ALA A O 1
ATOM 854 N N . VAL A 1 107 ? -17.875 -1.731 -2.613 1 98.88 107 VAL A N 1
ATOM 855 C CA . VAL A 1 107 ? -16.469 -1.793 -3 1 98.88 107 VAL A CA 1
ATOM 856 C C . VAL A 1 107 ? -15.648 -0.9 -2.08 1 98.88 107 VAL A C 1
ATOM 858 O O . VAL A 1 107 ? -15.922 0.296 -1.952 1 98.88 107 VAL A O 1
ATOM 861 N N . CYS A 1 108 ? -14.68 -1.489 -1.482 1 98.81 108 CYS A N 1
ATOM 862 C CA . CYS A 1 108 ? -13.82 -0.753 -0.558 1 98.81 108 CYS A CA 1
ATOM 863 C C . CYS A 1 108 ? -12.531 -0.319 -1.238 1 98.81 108 CYS A C 1
ATOM 865 O O . CYS A 1 108 ? -12.055 0.796 -1.018 1 98.81 108 CYS A O 1
ATOM 867 N N . ILE A 1 109 ? -11.984 -1.184 -2.031 1 98.81 109 ILE A N 1
ATOM 868 C CA . ILE A 1 109 ? -10.727 -0.936 -2.73 1 98.81 109 ILE A CA 1
ATOM 869 C C . ILE A 1 109 ? -10.836 -1.436 -4.168 1 98.81 109 ILE A C 1
ATOM 871 O O . ILE A 1 109 ? -11.391 -2.506 -4.422 1 98.81 109 ILE A O 1
ATOM 875 N N . ARG A 1 110 ? -10.281 -0.671 -5.125 1 98.88 110 ARG A N 1
ATOM 876 C CA . ARG A 1 110 ? -9.93 -1.131 -6.465 1 98.88 110 ARG A CA 1
ATOM 877 C C . ARG A 1 110 ? -8.438 -0.975 -6.73 1 98.88 110 ARG A C 1
ATOM 879 O O . ARG A 1 110 ? -7.863 0.083 -6.465 1 98.88 110 ARG A O 1
ATOM 886 N N . ALA A 1 111 ? -7.891 -2.023 -7.262 1 98.94 111 ALA A N 1
ATOM 887 C CA . ALA A 1 111 ? -6.445 -1.931 -7.445 1 98.94 111 ALA A CA 1
ATOM 888 C C . ALA A 1 111 ? -6 -2.67 -8.703 1 98.94 111 ALA A C 1
ATOM 890 O O . ALA A 1 111 ? -6.531 -3.738 -9.023 1 98.94 111 ALA A O 1
ATOM 891 N N . ARG A 1 112 ? -5.074 -2.1 -9.422 1 98.88 112 ARG A N 1
ATOM 892 C CA . ARG A 1 112 ? -4.266 -2.785 -10.422 1 98.88 112 ARG A CA 1
ATOM 893 C C . ARG A 1 112 ? -2.863 -3.064 -9.898 1 98.88 112 ARG A C 1
ATOM 895 O O . ARG A 1 112 ? -2.188 -2.16 -9.406 1 98.88 112 ARG A O 1
ATOM 902 N N . VAL A 1 113 ? -2.461 -4.277 -10 1 98.81 113 VAL A N 1
ATOM 903 C CA . VAL A 1 113 ? -1.148 -4.68 -9.508 1 98.81 113 VAL A CA 1
ATOM 904 C C . VAL A 1 113 ? -0.354 -5.34 -10.633 1 98.81 113 VAL A C 1
ATOM 906 O O . VAL A 1 113 ? -0.777 -6.355 -11.188 1 98.81 113 VAL A O 1
ATOM 909 N N . ASP A 1 114 ? 0.775 -4.754 -10.938 1 98.56 114 ASP A N 1
ATOM 910 C CA . ASP A 1 114 ? 1.694 -5.352 -11.898 1 98.56 114 ASP A CA 1
ATOM 911 C C . ASP A 1 114 ? 2.719 -6.246 -11.203 1 98.56 114 ASP A C 1
ATOM 913 O O . ASP A 1 114 ? 3.434 -5.793 -10.305 1 98.56 114 ASP A O 1
ATOM 917 N N . VAL A 1 115 ? 2.789 -7.457 -11.656 1 97.38 115 VAL A N 1
ATOM 918 C CA . VAL A 1 115 ? 3.713 -8.414 -11.055 1 97.38 115 VAL A CA 1
ATOM 919 C C . VAL A 1 115 ? 4.711 -8.898 -12.102 1 97.38 115 VAL A C 1
ATOM 921 O O . VAL A 1 115 ? 4.324 -9.258 -13.219 1 97.38 115 VAL A O 1
ATOM 924 N N . ILE A 1 116 ? 5.957 -8.883 -11.672 1 97 116 ILE A N 1
ATOM 925 C CA . ILE A 1 116 ? 7.027 -9.367 -12.531 1 97 116 ILE A CA 1
ATOM 926 C C . ILE A 1 116 ? 7.699 -10.578 -11.883 1 97 116 ILE A C 1
ATOM 928 O O . ILE A 1 116 ? 7.441 -10.891 -10.719 1 97 116 ILE A O 1
ATOM 932 N N . CYS A 1 117 ? 8.516 -11.242 -12.656 1 96.19 117 CYS A N 1
ATOM 933 C CA . CYS A 1 117 ? 9.219 -12.422 -12.18 1 96.19 117 CYS A CA 1
ATOM 934 C C . CYS A 1 117 ? 10.719 -12.289 -12.406 1 96.19 117 CYS A C 1
ATOM 936 O O . CYS A 1 117 ? 11.164 -11.969 -13.508 1 96.19 117 CYS A O 1
ATOM 938 N N . LYS A 1 118 ? 11.398 -12.469 -11.375 1 94.69 118 LYS A N 1
ATOM 939 C CA . LYS A 1 118 ? 12.852 -12.555 -11.477 1 94.69 118 LYS A CA 1
ATOM 940 C C . LYS A 1 118 ? 13.344 -13.969 -11.156 1 94.69 118 LYS A C 1
ATOM 942 O O . LYS A 1 118 ? 12.891 -14.586 -10.195 1 94.69 118 LYS A O 1
ATOM 947 N N . ILE A 1 119 ? 14.297 -14.461 -11.945 1 94.38 119 ILE A N 1
ATOM 948 C CA . ILE A 1 119 ? 14.977 -15.734 -11.711 1 94.38 119 ILE A CA 1
ATOM 949 C C . ILE A 1 119 ? 16.484 -15.508 -11.609 1 94.38 119 ILE A C 1
ATOM 951 O O . ILE A 1 119 ? 17.094 -14.914 -12.5 1 94.38 119 ILE A O 1
ATOM 955 N N . ASP A 1 120 ? 17.016 -15.875 -10.5 1 93.31 120 ASP A N 1
ATOM 956 C CA . ASP A 1 120 ? 18.422 -15.672 -10.234 1 93.31 120 ASP A CA 1
ATOM 957 C C . ASP A 1 120 ? 18.812 -14.203 -10.375 1 93.31 120 ASP A C 1
ATOM 959 O O . ASP A 1 120 ? 19.797 -13.875 -11.023 1 93.31 120 ASP A O 1
ATOM 963 N N . GLY A 1 121 ? 17.906 -13.398 -9.961 1 89.75 121 GLY A N 1
ATOM 964 C CA . GLY A 1 121 ? 18.172 -11.969 -9.914 1 89.75 121 GLY A CA 1
ATOM 965 C C . GLY A 1 121 ? 17.922 -11.273 -11.242 1 89.75 121 GLY A C 1
ATOM 966 O O . GLY A 1 121 ? 18.062 -10.055 -11.344 1 89.75 121 GLY A O 1
ATOM 967 N N . ARG A 1 122 ? 17.484 -12.078 -12.188 1 93.56 122 ARG A N 1
ATOM 968 C CA . ARG A 1 122 ? 17.281 -11.516 -13.516 1 93.56 122 ARG A CA 1
ATOM 969 C C . ARG A 1 122 ? 15.805 -11.461 -13.875 1 93.56 122 ARG A C 1
ATOM 971 O O . ARG A 1 122 ? 15.07 -12.43 -13.648 1 93.56 122 ARG A O 1
ATOM 978 N N . LEU A 1 123 ? 15.469 -10.32 -14.445 1 93.88 123 LEU A N 1
ATOM 979 C CA . LEU A 1 123 ? 14.086 -10.156 -14.891 1 93.88 123 LEU A CA 1
ATOM 980 C C 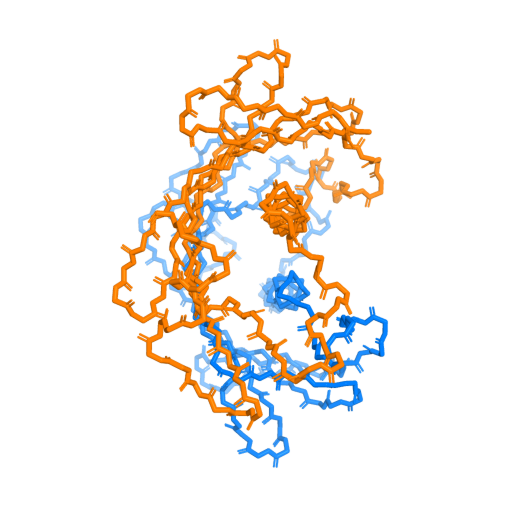. LEU A 1 123 ? 13.781 -11.094 -16.047 1 93.88 123 LEU A C 1
ATOM 982 O O . LEU A 1 123 ? 14.562 -11.195 -17 1 93.88 123 LEU A O 1
ATOM 986 N N . THR A 1 124 ? 12.656 -11.766 -15.961 1 93.06 124 THR A N 1
ATOM 987 C CA . THR A 1 124 ? 12.25 -12.641 -17.062 1 93.06 124 THR A CA 1
ATOM 988 C C . THR A 1 124 ? 11.391 -11.883 -18.062 1 93.06 124 THR A C 1
ATOM 990 O O . THR A 1 124 ? 10.922 -10.781 -17.781 1 93.06 124 THR A O 1
ATOM 993 N N . ARG A 1 125 ? 11.172 -12.469 -19.234 1 91.69 125 ARG A N 1
ATOM 994 C CA . ARG A 1 125 ? 10.344 -11.883 -20.281 1 91.69 125 ARG A CA 1
ATOM 995 C C . ARG A 1 125 ? 8.953 -12.5 -20.297 1 91.69 125 ARG A C 1
ATOM 997 O O . ARG A 1 125 ? 8.281 -12.508 -21.328 1 91.69 125 ARG A O 1
ATOM 1004 N N . GLY A 1 126 ? 8.586 -13.07 -19.203 1 89.44 126 GLY A N 1
ATOM 1005 C CA . GLY A 1 126 ? 7.23 -13.594 -19.109 1 89.44 126 GLY A CA 1
ATOM 1006 C C . GLY A 1 126 ? 7.164 -15.102 -19.266 1 89.44 126 GLY A C 1
ATOM 1007 O O . GLY A 1 126 ? 6.113 -15.711 -19.047 1 89.44 126 GLY A O 1
ATOM 1008 N N . ASP A 1 127 ? 8.219 -15.805 -19.438 1 88.62 127 ASP A N 1
ATOM 1009 C CA . ASP A 1 127 ? 8.242 -17.234 -19.734 1 88.62 127 ASP A CA 1
ATOM 1010 C C . ASP A 1 127 ? 7.797 -18.047 -18.516 1 88.62 127 ASP A C 1
ATOM 1012 O O . ASP A 1 127 ? 7.156 -19.078 -18.656 1 88.62 127 ASP A O 1
ATOM 1016 N N . TRP A 1 128 ? 8.172 -17.547 -17.375 1 89.81 128 TRP A N 1
ATOM 1017 C CA . TRP A 1 128 ? 7.754 -18.25 -16.172 1 89.81 128 TRP A CA 1
ATOM 1018 C C . TRP A 1 128 ? 6.234 -18.281 -16.062 1 89.81 128 TRP A C 1
ATOM 1020 O O . TRP A 1 128 ? 5.652 -19.328 -15.742 1 89.81 128 TRP A O 1
ATOM 1030 N N . PHE A 1 129 ? 5.609 -17.141 -16.312 1 90.12 129 PHE A N 1
ATOM 1031 C CA . PHE A 1 129 ? 4.156 -17.062 -16.219 1 90.12 129 PHE A CA 1
ATOM 1032 C C . PHE A 1 129 ? 3.498 -17.984 -17.234 1 90.12 129 PHE A C 1
ATOM 1034 O O . PHE A 1 129 ? 2.494 -18.641 -16.938 1 90.12 129 PHE A O 1
ATOM 1041 N N . ASP A 1 130 ? 4.07 -18.094 -18.359 1 87.62 130 ASP A N 1
ATOM 1042 C CA . ASP A 1 130 ? 3.559 -18.984 -19.391 1 87.62 130 ASP A CA 1
ATOM 1043 C C . ASP A 1 130 ? 3.627 -20.453 -18.938 1 87.62 130 ASP A C 1
ATOM 1045 O O . ASP A 1 130 ? 2.729 -21.234 -19.234 1 87.62 130 ASP A O 1
ATOM 1049 N N . ALA A 1 131 ? 4.586 -20.703 -18.25 1 85.12 131 ALA A N 1
ATOM 1050 C CA . ALA A 1 131 ? 4.848 -22.094 -17.875 1 85.12 131 ALA A CA 1
ATOM 1051 C C . ALA A 1 131 ? 4.023 -22.5 -16.656 1 85.12 131 ALA A C 1
ATOM 1053 O O . ALA A 1 131 ? 3.51 -23.609 -16.578 1 85.12 131 ALA A O 1
ATOM 1054 N N . TYR A 1 132 ? 3.934 -21.578 -15.711 1 80.62 132 TYR A N 1
ATOM 1055 C CA . TYR A 1 132 ? 3.451 -22 -14.398 1 80.62 132 TYR A CA 1
ATOM 1056 C C . TYR A 1 132 ? 2.096 -21.375 -14.086 1 80.62 132 TYR A C 1
ATOM 1058 O O . TYR A 1 132 ? 1.395 -21.828 -13.18 1 80.62 132 TYR A O 1
ATOM 1066 N N . MET A 1 133 ? 1.757 -20.375 -14.781 1 79 133 MET A N 1
ATOM 1067 C CA . MET A 1 133 ? 0.481 -19.688 -14.602 1 79 133 MET A CA 1
ATOM 1068 C C . MET A 1 133 ? -0.179 -19.406 -15.945 1 79 133 MET A C 1
ATOM 1070 O O . MET A 1 133 ? -0.472 -18.25 -16.266 1 79 133 MET A O 1
ATOM 1074 N N . PRO A 1 134 ? -0.387 -20.5 -16.641 1 71.31 134 PRO A N 1
ATOM 1075 C CA . PRO A 1 134 ? -0.956 -20.219 -17.953 1 71.31 134 PRO A CA 1
ATOM 1076 C C . PRO A 1 134 ? -2.348 -19.609 -17.891 1 71.31 134 PRO A C 1
ATOM 1078 O O . PRO A 1 134 ? -3.25 -20.172 -17.266 1 71.31 134 PRO A O 1
ATOM 1081 N N . VAL A 1 135 ? -2.324 -18.266 -17.766 1 69.5 135 VAL A N 1
ATOM 1082 C CA . VAL A 1 135 ? -3.605 -17.578 -17.75 1 69.5 135 VAL A CA 1
ATOM 1083 C C . VAL A 1 135 ? -3.883 -16.984 -19.125 1 69.5 135 VAL A C 1
ATOM 1085 O O . VAL A 1 135 ? -2.953 -16.656 -19.875 1 69.5 135 VAL A O 1
ATOM 1088 N N . MET B 1 1 ? 14.18 9.727 15.664 1 58.22 1 MET B N 1
ATOM 1089 C CA . MET B 1 1 ? 14.117 9.734 14.203 1 58.22 1 MET B CA 1
ATOM 1090 C C . MET B 1 1 ? 14.141 11.156 13.664 1 58.22 1 MET B C 1
ATOM 1092 O O . MET B 1 1 ? 13.422 12.031 14.164 1 58.22 1 MET B O 1
ATOM 1096 N N . LEU B 1 2 ? 15.164 11.523 12.727 1 82.94 2 LEU B N 1
ATOM 1097 C CA . LEU B 1 2 ? 15.523 12.898 12.383 1 82.94 2 LEU B CA 1
ATOM 1098 C C . LEU B 1 2 ? 14.75 13.367 11.156 1 82.94 2 LEU B C 1
ATOM 1100 O O . LEU B 1 2 ? 14.664 12.656 10.156 1 82.94 2 LEU B O 1
ATOM 1104 N N . ASN B 1 3 ? 13.852 14.328 11.352 1 96.56 3 ASN B N 1
ATOM 1105 C CA . ASN B 1 3 ? 13.234 15.023 10.234 1 96.56 3 ASN B CA 1
ATOM 1106 C C . ASN B 1 3 ? 14.031 16.266 9.828 1 96.56 3 ASN B C 1
ATOM 1108 O O . ASN B 1 3 ? 14.641 16.922 10.68 1 96.56 3 ASN B O 1
ATOM 1112 N N . ARG B 1 4 ? 14.141 16.5 8.531 1 96.62 4 ARG B N 1
ATOM 1113 C CA . ARG B 1 4 ? 14.727 17.75 8.047 1 96.62 4 ARG B CA 1
ATOM 1114 C C . ARG B 1 4 ? 14.031 18.234 6.777 1 96.62 4 ARG B C 1
ATOM 1116 O O . ARG B 1 4 ? 13.281 17.469 6.152 1 96.62 4 ARG B O 1
ATOM 1123 N N . VAL B 1 5 ? 14.281 19.484 6.457 1 96.25 5 VAL B N 1
ATOM 1124 C CA . VAL B 1 5 ? 13.719 20.078 5.25 1 96.25 5 VAL B CA 1
ATOM 1125 C C . VAL B 1 5 ? 14.852 20.578 4.34 1 96.25 5 VAL B C 1
ATOM 1127 O O . VAL B 1 5 ? 15.773 21.25 4.797 1 96.25 5 VAL B O 1
ATOM 1130 N N . GLU B 1 6 ? 14.844 20.141 3.174 1 97.06 6 GLU B N 1
ATOM 1131 C CA . GLU B 1 6 ? 15.75 20.625 2.129 1 97.06 6 GLU B CA 1
ATOM 1132 C C . GLU B 1 6 ? 14.969 21.219 0.96 1 97.06 6 GLU B C 1
ATOM 1134 O O . GLU B 1 6 ? 14.492 20.484 0.089 1 97.06 6 GLU B O 1
ATOM 1139 N N . GLY B 1 7 ? 14.969 22.578 0.956 1 95.56 7 GLY B N 1
ATOM 1140 C CA . GLY B 1 7 ? 14.102 23.203 -0.024 1 95.56 7 GLY B CA 1
ATOM 1141 C C . GLY B 1 7 ? 12.633 22.906 0.204 1 95.56 7 GLY B C 1
ATOM 1142 O O . GLY B 1 7 ? 12.109 23.109 1.302 1 95.56 7 GLY B O 1
ATOM 1143 N N . SER B 1 8 ? 12.062 22.406 -0.794 1 95.44 8 SER B N 1
ATOM 1144 C CA . SER B 1 8 ? 10.641 22.078 -0.705 1 95.44 8 SER B CA 1
ATOM 1145 C C . SER B 1 8 ? 10.438 20.609 -0.299 1 95.44 8 SER B C 1
ATOM 1147 O O . SER B 1 8 ? 9.305 20.141 -0.236 1 95.44 8 SER B O 1
ATOM 1149 N N . VAL B 1 9 ? 11.523 20 0.013 1 98.06 9 VAL B N 1
ATOM 1150 C CA . VAL B 1 9 ? 11.453 18.562 0.298 1 98.06 9 VAL B CA 1
ATOM 1151 C C . VAL B 1 9 ? 11.516 18.344 1.806 1 98.06 9 VAL B C 1
ATOM 1153 O O . VAL B 1 9 ? 12.43 18.828 2.477 1 98.06 9 VAL B O 1
ATOM 1156 N N . PHE B 1 10 ? 10.516 17.688 2.389 1 97.69 10 PHE B N 1
ATOM 1157 C CA . PHE B 1 10 ? 10.516 17.234 3.771 1 97.69 10 PHE B CA 1
ATOM 1158 C C . PHE B 1 10 ? 11.078 15.82 3.867 1 97.69 10 PHE B C 1
ATOM 1160 O O . PHE B 1 10 ? 10.609 14.906 3.18 1 97.69 10 PHE B O 1
ATOM 1167 N N . ILE B 1 11 ? 12.07 15.586 4.691 1 98.75 11 ILE B N 1
ATOM 1168 C CA . ILE B 1 11 ? 12.797 14.32 4.715 1 98.75 11 ILE B CA 1
ATOM 1169 C C . ILE B 1 11 ? 12.672 13.68 6.098 1 98.75 11 ILE B C 1
ATOM 1171 O O . ILE B 1 11 ? 12.984 14.312 7.109 1 98.75 11 ILE B O 1
ATOM 1175 N N . THR B 1 12 ? 12.164 12.508 6.172 1 98.75 12 THR B N 1
ATOM 1176 C CA . THR B 1 12 ? 12.117 11.672 7.367 1 98.75 12 THR B CA 1
ATOM 1177 C C . THR B 1 12 ? 13.078 10.492 7.242 1 98.75 12 THR B C 1
ATOM 1179 O O . THR B 1 12 ? 13.023 9.742 6.262 1 98.75 12 THR B O 1
ATOM 1182 N N . THR B 1 13 ? 13.92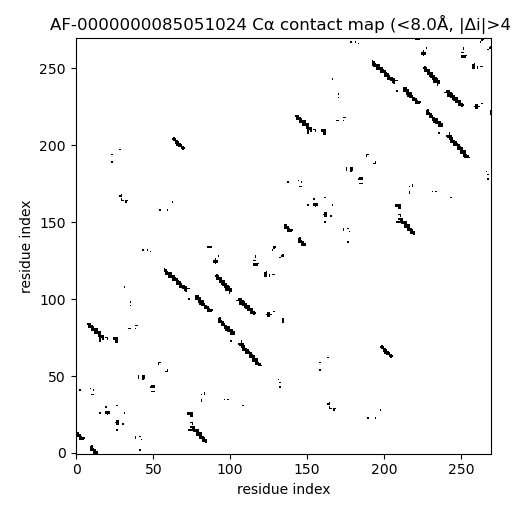2 10.289 8.227 1 98.75 13 THR B N 1
ATOM 1183 C CA . THR B 1 13 ? 14.891 9.203 8.195 1 98.75 13 THR B CA 1
ATOM 1184 C C . THR B 1 13 ? 14.461 8.062 9.117 1 98.75 13 THR B C 1
ATOM 1186 O O . THR B 1 13 ? 14.102 8.297 10.273 1 98.75 13 THR B O 1
ATOM 1189 N N . LEU B 1 14 ? 14.516 6.852 8.609 1 98.56 14 LEU B N 1
ATOM 1190 C CA . LEU B 1 14 ? 14.109 5.656 9.336 1 98.56 14 LEU B CA 1
ATOM 1191 C C . LEU B 1 14 ? 15.086 4.508 9.094 1 98.56 14 LEU B C 1
ATOM 1193 O O . LEU B 1 14 ? 15.945 4.598 8.219 1 98.56 14 LEU B O 1
ATOM 1197 N N . LYS B 1 15 ? 15 3.508 9.906 1 98.69 15 LYS B N 1
ATOM 1198 C CA . LYS B 1 15 ? 15.773 2.275 9.781 1 98.69 15 LYS B CA 1
ATOM 1199 C C . LYS B 1 15 ? 14.859 1.055 9.719 1 98.69 15 LYS B C 1
ATOM 1201 O O . LYS B 1 15 ? 13.906 0.948 10.5 1 98.69 15 LYS B O 1
ATOM 1206 N N . VAL B 1 16 ? 15.188 0.147 8.812 1 98.81 16 VAL B N 1
ATOM 1207 C CA . VAL B 1 16 ? 14.359 -1.042 8.625 1 98.81 16 VAL B CA 1
ATOM 1208 C C . VAL B 1 16 ? 14.516 -1.972 9.828 1 98.81 16 VAL B C 1
ATOM 1210 O O . VAL B 1 16 ? 15.641 -2.287 10.234 1 98.81 16 VAL B O 1
ATOM 1213 N N . ARG B 1 17 ? 13.461 -2.379 10.367 1 98.5 17 ARG B N 1
ATOM 1214 C CA . ARG B 1 17 ? 13.453 -3.463 11.344 1 98.5 17 ARG B CA 1
ATOM 1215 C C . ARG B 1 17 ? 13.375 -4.82 10.656 1 98.5 17 ARG B C 1
ATOM 1217 O O . ARG B 1 17 ? 12.695 -4.965 9.633 1 98.5 17 ARG B O 1
ATOM 1224 N N . ASP B 1 18 ? 13.922 -5.828 11.227 1 97.75 18 ASP B N 1
ATOM 1225 C CA . ASP B 1 18 ? 13.953 -7.156 10.617 1 97.75 18 ASP B CA 1
ATOM 1226 C C . ASP B 1 18 ? 12.539 -7.699 10.422 1 97.75 18 ASP B C 1
ATOM 1228 O O . ASP B 1 18 ? 12.273 -8.383 9.43 1 97.75 18 ASP B O 1
ATOM 1232 N N . SER B 1 19 ? 11.625 -7.414 11.289 1 98 19 SER B N 1
ATOM 1233 C CA . SER B 1 19 ? 10.258 -7.938 11.266 1 98 19 SER B CA 1
ATOM 1234 C C . SER B 1 19 ? 9.469 -7.371 10.094 1 98 19 SER B C 1
ATOM 1236 O O . SER B 1 19 ? 8.367 -7.84 9.789 1 98 19 SER B O 1
ATOM 1238 N N . GLU B 1 20 ? 10.016 -6.387 9.453 1 98.38 20 GLU B N 1
ATOM 1239 C CA . GLU B 1 20 ? 9.32 -5.734 8.352 1 98.38 20 GLU B CA 1
ATOM 1240 C C . GLU B 1 20 ? 9.641 -6.406 7.02 1 98.38 20 GLU B C 1
ATOM 1242 O O . GLU B 1 20 ? 9.047 -6.07 5.992 1 98.38 20 GLU B O 1
ATOM 1247 N N . CYS B 1 21 ? 10.602 -7.344 7.043 1 97.94 21 CYS B N 1
ATOM 1248 C CA . CYS B 1 21 ? 10.977 -8.094 5.852 1 97.94 21 CYS B CA 1
ATOM 1249 C C . CYS B 1 21 ? 10.117 -9.344 5.699 1 97.94 21 CYS B C 1
ATOM 1251 O O . CYS B 1 21 ? 9.586 -9.859 6.68 1 97.94 21 CYS B O 1
ATOM 1253 N N . ASP B 1 22 ? 9.953 -9.781 4.422 1 95.31 22 ASP B N 1
ATOM 1254 C CA . ASP B 1 22 ? 9.156 -10.977 4.172 1 95.31 22 ASP B CA 1
ATOM 1255 C C . ASP B 1 22 ? 10.055 -12.18 3.873 1 95.31 22 ASP B C 1
ATOM 1257 O O . ASP B 1 22 ? 11.258 -12.141 4.148 1 95.31 22 ASP B O 1
ATOM 1261 N N . ALA B 1 23 ? 9.43 -13.289 3.43 1 92.12 23 ALA B N 1
ATOM 1262 C CA . ALA B 1 23 ? 10.125 -14.562 3.26 1 92.12 23 ALA B CA 1
ATOM 1263 C C . ALA B 1 23 ? 11.219 -14.445 2.199 1 92.12 23 ALA B C 1
ATOM 1265 O O . ALA B 1 23 ? 12.125 -15.281 2.141 1 92.12 23 ALA B O 1
ATOM 1266 N N . GLN B 1 24 ? 11.141 -13.43 1.365 1 92.31 24 GLN B N 1
ATOM 1267 C CA . GLN B 1 24 ? 12.148 -13.234 0.333 1 92.31 24 GLN B CA 1
ATOM 1268 C C . GLN B 1 24 ? 13.336 -12.43 0.867 1 92.31 24 GLN B C 1
ATOM 1270 O O . GLN B 1 24 ? 14.297 -12.172 0.139 1 92.31 24 GLN B O 1
ATOM 1275 N N . GLY B 1 25 ? 13.242 -11.93 2.121 1 94.31 25 GLY B N 1
ATOM 1276 C CA . GLY B 1 25 ? 14.344 -11.242 2.771 1 94.31 25 GLY B CA 1
ATOM 1277 C C . GLY B 1 25 ? 14.352 -9.742 2.516 1 94.31 25 GLY B C 1
ATOM 1278 O O . GLY B 1 25 ? 15.328 -9.062 2.822 1 94.31 25 GLY B O 1
ATOM 1279 N N . VAL B 1 26 ? 13.344 -9.273 1.925 1 97.06 26 VAL B N 1
ATOM 1280 C CA . VAL B 1 26 ? 13.25 -7.848 1.636 1 97.06 26 VAL B CA 1
ATOM 1281 C C . VAL B 1 26 ? 12.023 -7.258 2.326 1 97.06 26 VAL B C 1
ATOM 1283 O O . VAL B 1 26 ? 11.148 -7.996 2.779 1 97.06 26 VAL B O 1
ATOM 1286 N N . VAL B 1 27 ? 12.016 -5.938 2.469 1 98.56 27 VAL B N 1
ATOM 1287 C CA . VAL B 1 27 ? 10.867 -5.277 3.076 1 98.56 27 VAL B CA 1
ATOM 1288 C C . VAL B 1 27 ? 9.602 -5.578 2.268 1 98.56 27 VAL B C 1
ATOM 1290 O O . VAL B 1 27 ? 9.594 -5.418 1.044 1 98.56 27 VAL B O 1
ATOM 1293 N N . ASN B 1 28 ? 8.555 -5.996 2.938 1 98.06 28 ASN B N 1
ATOM 1294 C CA . ASN B 1 28 ? 7.27 -6.25 2.295 1 98.06 28 ASN B CA 1
ATOM 1295 C C . ASN B 1 28 ? 6.676 -4.969 1.709 1 98.06 28 ASN B C 1
ATOM 1297 O O . ASN B 1 28 ? 6.781 -3.898 2.309 1 98.06 28 ASN B O 1
ATOM 1301 N N . ASN B 1 29 ? 5.922 -5.129 0.631 1 97.94 29 ASN B N 1
ATOM 1302 C CA . ASN B 1 29 ? 5.367 -3.986 -0.087 1 97.94 29 ASN B CA 1
ATOM 1303 C C . ASN B 1 29 ? 4.496 -3.123 0.819 1 97.94 29 ASN B C 1
ATOM 1305 O O . ASN B 1 29 ? 4.531 -1.895 0.736 1 97.94 29 ASN B O 1
ATOM 1309 N N . ALA B 1 30 ? 3.719 -3.756 1.668 1 98.44 30 ALA B N 1
ATOM 1310 C CA . ALA B 1 30 ? 2.775 -3.037 2.521 1 98.44 30 ALA B CA 1
ATOM 1311 C C . ALA B 1 30 ? 3.508 -2.113 3.49 1 98.44 30 ALA B C 1
ATOM 1313 O O . ALA B 1 30 ? 2.994 -1.051 3.852 1 98.44 30 ALA B O 1
ATOM 1314 N N . ASN B 1 31 ? 4.684 -2.492 3.877 1 98.69 31 ASN B N 1
ATOM 1315 C CA . ASN B 1 31 ? 5.406 -1.713 4.875 1 98.69 31 ASN B CA 1
ATOM 1316 C C . ASN B 1 31 ? 5.895 -0.384 4.305 1 98.69 31 ASN B C 1
ATOM 1318 O O . ASN B 1 31 ? 6.043 0.595 5.035 1 98.69 31 ASN B O 1
ATOM 1322 N N . TYR B 1 32 ? 6.074 -0.318 3.025 1 98.81 32 TYR B N 1
ATOM 1323 C CA . TYR B 1 32 ? 6.426 0.962 2.424 1 98.81 32 TYR B CA 1
ATOM 1324 C C . TYR B 1 32 ? 5.293 1.969 2.578 1 98.81 32 TYR B C 1
ATOM 1326 O O . TYR B 1 32 ? 5.535 3.172 2.705 1 98.81 32 TYR B O 1
ATOM 1334 N N . LEU B 1 33 ? 4.035 1.489 2.551 1 98.69 33 LEU B N 1
ATOM 1335 C CA . LEU B 1 33 ? 2.916 2.387 2.811 1 98.69 33 LEU B CA 1
ATOM 1336 C C . LEU B 1 33 ? 2.961 2.912 4.242 1 98.69 33 LEU B C 1
ATOM 1338 O O . LEU B 1 33 ? 2.641 4.074 4.492 1 98.69 33 LEU B O 1
ATOM 1342 N N . VAL B 1 34 ? 3.373 2.084 5.145 1 98.38 34 VAL B N 1
ATOM 1343 C CA . VAL B 1 34 ? 3.496 2.486 6.543 1 98.38 34 VAL B CA 1
ATOM 1344 C C . VAL B 1 34 ? 4.543 3.59 6.676 1 98.38 34 VAL B C 1
ATOM 1346 O O . VAL B 1 34 ? 4.305 4.602 7.34 1 98.38 34 VAL B O 1
ATOM 1349 N N . TYR B 1 35 ? 5.688 3.377 6.016 1 98.69 35 TYR B N 1
ATOM 1350 C CA . TYR B 1 35 ? 6.746 4.379 6.051 1 98.69 35 TYR B CA 1
ATOM 1351 C C . TYR B 1 35 ? 6.25 5.719 5.523 1 98.69 35 TYR B C 1
ATOM 1353 O O . TYR B 1 35 ? 6.477 6.762 6.145 1 98.69 35 TYR B O 1
ATOM 1361 N N . MET B 1 36 ? 5.598 5.656 4.41 1 98.69 36 MET B N 1
ATOM 1362 C CA . MET B 1 36 ? 5.152 6.879 3.748 1 98.69 36 MET B CA 1
ATOM 1363 C C . MET B 1 36 ? 4.062 7.574 4.559 1 98.69 36 MET B C 1
ATOM 1365 O O . MET B 1 36 ? 4.02 8.805 4.629 1 98.69 36 MET B O 1
ATOM 1369 N N . GLU B 1 37 ? 3.188 6.809 5.121 1 97.94 37 GLU B N 1
ATOM 1370 C CA . GLU B 1 37 ? 2.166 7.375 5.996 1 97.94 37 GLU B CA 1
ATOM 1371 C C . GLU B 1 37 ? 2.793 8.062 7.207 1 97.94 37 GLU B C 1
ATOM 1373 O O . GLU B 1 37 ? 2.4 9.172 7.574 1 97.94 37 GLU B O 1
ATOM 1378 N N . TYR B 1 38 ? 3.734 7.41 7.77 1 97.12 38 TYR B N 1
ATOM 1379 C CA . TYR B 1 38 ? 4.441 7.988 8.906 1 97.12 38 TYR B CA 1
ATOM 1380 C C . TYR B 1 38 ? 5.074 9.32 8.539 1 97.12 38 TYR B C 1
ATOM 1382 O O . TYR B 1 38 ? 4.941 10.305 9.266 1 97.12 38 TYR B O 1
ATOM 1390 N N . ALA B 1 39 ? 5.711 9.328 7.438 1 98 39 ALA B N 1
ATOM 1391 C CA . ALA B 1 39 ? 6.355 10.555 6.973 1 98 39 ALA B CA 1
ATOM 1392 C C . ALA B 1 39 ? 5.332 11.664 6.773 1 98 39 ALA B C 1
ATOM 1394 O O . ALA B 1 39 ? 5.609 12.836 7.062 1 98 3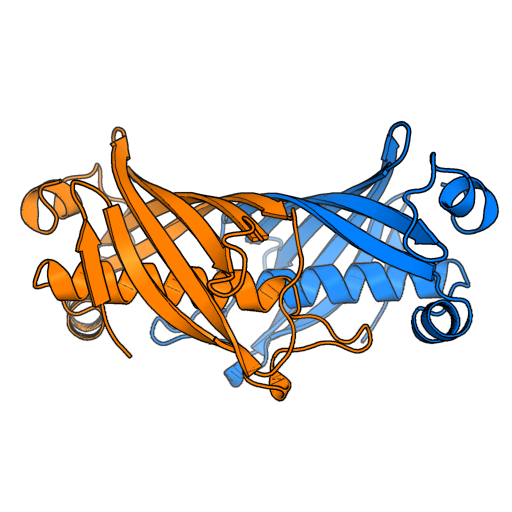9 ALA B O 1
ATOM 1395 N N . ARG B 1 40 ? 4.191 11.359 6.254 1 96.56 40 ARG B N 1
ATOM 1396 C CA . ARG B 1 40 ? 3.154 12.367 6.07 1 96.56 40 ARG B CA 1
ATOM 1397 C C . ARG B 1 40 ? 2.672 12.906 7.414 1 96.56 40 ARG B C 1
ATOM 1399 O O . ARG B 1 40 ? 2.402 14.102 7.547 1 96.56 40 ARG B O 1
ATOM 1406 N N . HIS B 1 41 ? 2.543 12 8.398 1 94.88 41 HIS B N 1
ATOM 1407 C CA . HIS B 1 41 ? 2.18 12.445 9.734 1 94.88 41 HIS B CA 1
ATOM 1408 C C . HIS B 1 41 ? 3.236 13.383 10.312 1 94.88 41 HIS B C 1
ATOM 1410 O O . HIS B 1 41 ? 2.904 14.406 10.906 1 94.88 41 HIS B O 1
ATOM 1416 N N . GLU B 1 42 ? 4.496 13.023 10.125 1 95.81 42 GLU B N 1
ATOM 1417 C CA . GLU B 1 42 ? 5.59 13.883 10.586 1 95.81 42 GLU B CA 1
ATOM 1418 C C . GLU B 1 42 ? 5.555 15.242 9.891 1 95.81 42 GLU B C 1
ATOM 1420 O O . GLU B 1 42 ? 5.824 16.266 10.516 1 95.81 42 GLU B O 1
ATOM 1425 N N . PHE B 1 43 ? 5.266 15.203 8.641 1 95.19 43 PHE B N 1
ATOM 1426 C CA . PHE B 1 43 ? 5.125 16.453 7.895 1 95.19 43 PHE B CA 1
ATOM 1427 C C . PHE B 1 43 ? 4.051 17.328 8.516 1 95.19 43 PHE B C 1
ATOM 1429 O O . PHE B 1 43 ? 4.266 18.516 8.734 1 95.19 43 PHE B O 1
ATOM 1436 N N . LEU B 1 44 ? 2.916 16.75 8.773 1 93.25 44 LEU B N 1
ATOM 1437 C CA . LEU B 1 44 ? 1.823 17.484 9.391 1 93.25 44 LEU B CA 1
ATOM 1438 C C . LEU B 1 44 ? 2.26 18.094 10.727 1 93.25 44 LEU B C 1
ATOM 1440 O O . LEU B 1 44 ? 1.964 19.25 11.016 1 93.25 44 LEU B O 1
ATOM 1444 N N . GLU B 1 45 ? 2.906 17.281 11.5 1 92.62 45 GLU B N 1
ATOM 1445 C CA . GLU B 1 45 ? 3.406 17.766 12.789 1 92.62 45 GLU B CA 1
ATOM 1446 C C . GLU B 1 45 ? 4.367 18.938 12.602 1 92.62 45 GLU B C 1
ATOM 1448 O O . GLU B 1 45 ? 4.332 19.891 13.367 1 92.62 45 GLU B O 1
ATOM 1453 N N . HIS B 1 46 ? 5.168 18.781 11.602 1 91.69 46 HIS B N 1
ATOM 1454 C CA . HIS B 1 46 ? 6.098 19.859 11.266 1 91.69 46 HIS B CA 1
ATOM 1455 C C . HIS B 1 46 ? 5.355 21.141 10.922 1 91.69 46 HIS B C 1
ATOM 1457 O O . HIS B 1 46 ? 5.859 22.25 11.164 1 91.69 46 HIS B O 1
ATOM 1463 N N . GLN B 1 47 ? 4.188 21.047 10.391 1 89.19 47 GLN B N 1
ATOM 1464 C CA . GLN B 1 47 ? 3.357 22.188 10.031 1 89.19 47 GLN B CA 1
ATOM 1465 C C . GLN B 1 47 ? 2.559 22.688 11.234 1 89.19 47 GLN B C 1
ATOM 1467 O O . GLN B 1 47 ? 1.795 23.641 11.125 1 89.19 47 GLN B O 1
ATOM 1472 N N . GLY B 1 48 ? 2.674 21.984 12.367 1 89.62 48 GLY B N 1
ATOM 1473 C CA . GLY B 1 48 ? 1.981 22.406 13.578 1 89.62 48 GLY B CA 1
ATOM 1474 C C . GLY B 1 48 ? 0.65 21.703 13.781 1 89.62 48 GLY B C 1
ATOM 1475 O O . GLY B 1 48 ? -0.168 22.141 14.594 1 89.62 48 GLY B O 1
ATOM 1476 N N . VAL B 1 49 ? 0.423 20.719 12.992 1 89.56 49 VAL B N 1
ATOM 1477 C CA . VAL B 1 49 ? -0.819 19.953 13.078 1 89.56 49 VAL B CA 1
ATOM 1478 C C . VAL B 1 49 ? -0.535 18.578 13.656 1 89.56 49 VAL B C 1
ATOM 1480 O O . VAL B 1 49 ? 0.173 17.766 13.039 1 89.56 49 VAL B O 1
ATOM 1483 N N . LYS B 1 50 ? -1.11 18.391 14.789 1 86.94 50 LYS B N 1
ATOM 1484 C CA . LYS B 1 50 ? -0.994 17.047 15.352 1 86.94 50 LYS B CA 1
ATOM 1485 C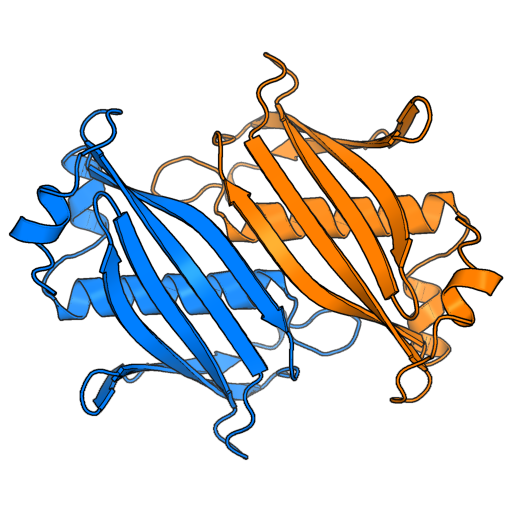 C . LYS B 1 50 ? -2.15 16.172 14.898 1 86.94 50 LYS B C 1
ATOM 1487 O O . LYS B 1 50 ? -3.318 16.531 15.07 1 86.94 50 LYS B O 1
ATOM 1492 N N . PHE B 1 51 ? -1.768 15.055 14.359 1 85 51 PHE B N 1
ATOM 1493 C CA . PHE B 1 51 ? -2.764 14.133 13.828 1 85 51 PHE B CA 1
ATOM 1494 C C . PHE B 1 51 ? -3.742 13.711 14.922 1 85 51 PHE B C 1
ATOM 1496 O O . PHE B 1 51 ? -4.949 13.633 14.68 1 85 51 PHE B O 1
ATOM 1503 N N . ALA B 1 52 ? -3.283 13.523 16.094 1 85.06 52 ALA B N 1
ATOM 1504 C CA . ALA B 1 52 ? -4.09 13.062 17.219 1 85.06 52 ALA B CA 1
ATOM 1505 C C . ALA B 1 52 ? -5.148 14.094 17.594 1 85.06 52 ALA B C 1
ATOM 1507 O O . ALA B 1 52 ? -6.172 13.75 18.188 1 85.06 52 ALA B O 1
ATOM 1508 N N . ASP B 1 53 ? -4.93 15.352 17.25 1 88.69 53 ASP B N 1
ATOM 1509 C CA . ASP B 1 53 ? -5.852 16.422 17.609 1 88.69 53 ASP B CA 1
ATOM 1510 C C . ASP B 1 53 ? -7.023 16.484 16.625 1 88.69 53 ASP B C 1
ATOM 1512 O O . ASP B 1 53 ? -8.039 17.125 16.906 1 88.69 53 ASP B O 1
ATOM 1516 N N . LEU B 1 54 ? -6.875 15.844 15.531 1 91.38 54 LEU B N 1
ATOM 1517 C CA . LEU B 1 54 ? -7.859 15.969 14.461 1 91.38 54 LEU B CA 1
ATOM 1518 C C . LEU B 1 54 ? -9.086 15.109 14.75 1 91.38 54 LEU B C 1
ATOM 1520 O O . LEU B 1 54 ? -10.219 15.539 14.516 1 91.38 54 LEU B O 1
ATOM 1524 N N . ILE B 1 55 ? -8.906 14.039 15.312 1 89.38 55 ILE B N 1
ATOM 1525 C CA . ILE B 1 55 ? -9.953 13.031 15.477 1 89.38 55 ILE B CA 1
ATOM 1526 C C . ILE B 1 55 ? -11.047 13.555 16.391 1 89.38 55 ILE B C 1
ATOM 1528 O O . ILE B 1 55 ? -12.234 13.492 16.062 1 89.38 55 ILE B O 1
ATOM 1532 N N . PRO B 1 56 ? -10.656 14.164 17.562 1 91.56 56 PRO B N 1
ATOM 1533 C CA . PRO B 1 56 ? -11.695 14.711 18.422 1 91.56 56 PRO B CA 1
ATOM 1534 C C . PRO B 1 56 ? -12.523 15.797 17.75 1 91.56 56 PRO B C 1
ATOM 1536 O O . PRO B 1 56 ? -13.641 16.094 18.172 1 91.56 56 PRO B O 1
ATOM 1539 N N . GLN B 1 57 ? -12.023 16.375 16.75 1 91.88 57 GLN B N 1
ATOM 1540 C CA . GLN B 1 57 ? -12.711 17.438 16.016 1 91.88 57 GLN B CA 1
ATOM 1541 C C . GLN B 1 57 ? -13.469 16.859 14.82 1 91.88 57 GLN B C 1
ATOM 1543 O O . GLN B 1 57 ? -13.992 17.609 13.992 1 91.88 57 GLN B O 1
ATOM 1548 N N . ASN B 1 58 ? -13.453 15.539 14.656 1 93.31 58 ASN B N 1
ATOM 1549 C CA . ASN B 1 58 ? -14.117 14.812 13.578 1 93.31 58 ASN B CA 1
ATOM 1550 C C . ASN B 1 58 ? -13.539 15.18 12.219 1 93.31 58 ASN B C 1
ATOM 1552 O O . ASN B 1 58 ? -14.273 15.32 11.242 1 93.31 58 ASN B O 1
ATOM 1556 N N . ILE B 1 59 ? -12.289 15.531 12.211 1 93.62 59 ILE B N 1
ATOM 1557 C CA . ILE B 1 59 ? -11.539 15.789 10.984 1 93.62 59 ILE B CA 1
ATOM 1558 C C . ILE B 1 59 ? -10.742 14.547 10.602 1 93.62 59 ILE B C 1
ATOM 1560 O O . ILE B 1 59 ? -9.914 14.07 11.383 1 93.62 59 ILE B O 1
ATOM 1564 N N . PHE B 1 60 ? -10.992 14.031 9.414 1 93.56 60 PHE B N 1
ATOM 1565 C CA . PHE B 1 60 ? -10.32 12.82 8.953 1 93.56 60 PHE B CA 1
ATOM 1566 C C . PHE B 1 60 ? -9.586 13.078 7.645 1 93.56 60 PHE B C 1
ATOM 1568 O O . PHE B 1 60 ? -10.203 13.438 6.637 1 93.56 60 PHE B O 1
ATOM 1575 N N . LEU B 1 61 ? -8.289 13.016 7.688 1 94.44 61 LEU B N 1
ATOM 1576 C CA . LEU B 1 61 ? -7.48 13 6.473 1 94.44 61 LEU B CA 1
ATOM 1577 C C . LEU B 1 61 ? -7.344 11.578 5.93 1 94.44 61 LEU B C 1
ATOM 1579 O O . LEU B 1 61 ? -6.871 10.688 6.633 1 94.44 61 LEU B O 1
ATOM 1583 N N . MET B 1 62 ? -7.766 11.391 4.676 1 95.19 62 MET B N 1
ATOM 1584 C CA . MET B 1 62 ? -7.852 10.039 4.133 1 95.19 62 MET B CA 1
ATOM 1585 C C . MET B 1 62 ? -7.164 9.953 2.773 1 95.19 62 MET B C 1
ATOM 1587 O O . MET B 1 62 ? -7.254 10.883 1.969 1 95.19 62 MET B O 1
ATOM 1591 N N . THR B 1 63 ? -6.484 8.867 2.543 1 98 63 THR B N 1
ATOM 1592 C CA . THR B 1 63 ? -5.949 8.57 1.218 1 98 63 THR B CA 1
ATOM 1593 C C . THR B 1 63 ? -7.059 8.133 0.268 1 98 63 THR B C 1
ATOM 1595 O O . THR B 1 63 ? -7.809 7.203 0.568 1 98 63 THR B O 1
ATOM 1598 N N . SER B 1 64 ? -7.18 8.812 -0.875 1 98 64 SER B N 1
ATOM 1599 C CA . SER B 1 64 ? -8.227 8.477 -1.838 1 98 64 SER B CA 1
ATOM 1600 C C . SER B 1 64 ? -7.656 7.691 -3.018 1 98 64 SER B C 1
ATOM 1602 O O . SER B 1 64 ? -8.375 6.918 -3.656 1 98 64 SER B O 1
ATOM 1604 N N . HIS B 1 65 ? -6.457 7.957 -3.316 1 98.69 65 HIS B N 1
ATOM 1605 C CA . HIS B 1 65 ? -5.789 7.309 -4.441 1 98.69 65 HIS B CA 1
ATOM 1606 C C . HIS B 1 65 ? -4.285 7.223 -4.211 1 98.69 65 HIS B C 1
ATOM 1608 O O . HIS B 1 65 ? -3.695 8.109 -3.586 1 98.69 65 HIS B O 1
ATOM 1614 N N . MET B 1 66 ? -3.709 6.172 -4.742 1 98.81 66 MET B N 1
ATOM 1615 C CA . MET B 1 66 ? -2.258 6.016 -4.691 1 98.81 66 MET B CA 1
ATOM 1616 C C . MET B 1 66 ? -1.736 5.355 -5.961 1 98.81 66 MET B C 1
ATOM 1618 O O . MET B 1 66 ? -2.35 4.422 -6.477 1 98.81 66 MET B O 1
ATOM 1622 N N . GLU B 1 67 ? -0.688 5.859 -6.43 1 98.88 67 GLU B N 1
ATOM 1623 C CA . GLU B 1 67 ? 0.114 5.215 -7.465 1 98.88 67 GLU B CA 1
ATOM 1624 C C . GLU B 1 67 ? 1.545 4.98 -6.988 1 98.88 67 GLU B C 1
ATOM 1626 O O . GLU B 1 67 ? 2.199 5.902 -6.496 1 98.88 67 GLU B O 1
ATOM 1631 N N . ILE B 1 68 ? 2.02 3.771 -7.164 1 98.88 68 ILE B N 1
ATOM 1632 C CA . ILE B 1 68 ? 3.303 3.416 -6.57 1 98.88 68 ILE B CA 1
ATOM 1633 C C . ILE B 1 68 ? 4.145 2.648 -7.586 1 98.88 68 ILE B C 1
ATOM 1635 O O . ILE B 1 68 ? 3.662 1.709 -8.219 1 98.88 68 ILE B O 1
ATOM 1639 N N . ALA B 1 69 ? 5.34 3.043 -7.75 1 98.88 69 ALA B N 1
ATOM 1640 C CA . ALA B 1 69 ? 6.359 2.268 -8.453 1 98.88 69 ALA B CA 1
ATOM 1641 C C . ALA B 1 69 ? 7.359 1.656 -7.48 1 98.88 69 ALA B C 1
ATOM 1643 O O . ALA B 1 69 ? 7.945 2.365 -6.66 1 98.88 69 ALA B O 1
ATOM 1644 N N . PHE B 1 70 ? 7.445 0.364 -7.543 1 98.62 70 PHE B N 1
ATOM 1645 C CA . PHE B 1 70 ? 8.461 -0.352 -6.777 1 98.62 70 PHE B CA 1
ATOM 1646 C C . PHE B 1 70 ? 9.727 -0.55 -7.609 1 98.62 70 PHE B C 1
ATOM 1648 O O . PHE B 1 70 ? 9.695 -1.24 -8.633 1 98.62 70 PHE B O 1
ATOM 1655 N N . VAL B 1 71 ? 10.828 -0.005 -7.152 1 98.12 71 VAL B N 1
ATOM 1656 C CA . VAL B 1 71 ? 12.008 0.092 -8 1 98.12 71 VAL B CA 1
ATOM 1657 C C . VAL B 1 71 ? 13.125 -0.792 -7.445 1 98.12 71 VAL B C 1
ATOM 1659 O O . VAL B 1 71 ? 13.609 -1.698 -8.125 1 98.12 71 VAL B O 1
ATOM 1662 N N . ASN B 1 72 ? 13.602 -0.534 -6.234 1 97.81 72 ASN B N 1
ATOM 1663 C CA . ASN B 1 72 ? 14.57 -1.339 -5.5 1 97.81 72 ASN B CA 1
ATOM 1664 C C . ASN B 1 72 ? 14.023 -1.764 -4.137 1 97.81 72 ASN B C 1
ATOM 1666 O O . ASN B 1 72 ? 13.086 -1.155 -3.623 1 97.81 72 ASN B O 1
ATOM 1670 N N . SER B 1 73 ? 14.641 -2.758 -3.588 1 97.81 73 SER B N 1
ATOM 1671 C CA . SER B 1 73 ? 14.172 -3.273 -2.307 1 97.81 73 SER B CA 1
ATOM 1672 C C . SER B 1 73 ? 15.07 -2.814 -1.163 1 97.81 73 SER B C 1
ATOM 1674 O O . SER B 1 73 ? 16.266 -2.551 -1.366 1 97.81 73 SER B O 1
ATOM 1676 N N . LEU B 1 74 ? 14.461 -2.648 0.011 1 98.69 74 LEU B N 1
ATOM 1677 C CA . LEU B 1 74 ? 15.195 -2.48 1.257 1 98.69 74 LEU B CA 1
ATOM 1678 C C . LEU B 1 74 ? 15.312 -3.805 2.006 1 98.69 74 LEU B C 1
ATOM 1680 O O . LEU B 1 74 ? 14.469 -4.691 1.836 1 98.69 74 LEU B O 1
ATOM 1684 N N . THR B 1 75 ? 16.359 -3.932 2.809 1 98.5 75 THR B N 1
ATOM 1685 C CA . THR B 1 75 ? 16.531 -5.094 3.676 1 98.5 75 THR B CA 1
ATOM 1686 C C . THR B 1 75 ? 16.781 -4.66 5.117 1 98.5 75 THR B C 1
ATOM 1688 O O . THR B 1 75 ? 16.953 -3.471 5.395 1 98.5 75 THR B O 1
ATOM 1691 N N . GLY B 1 76 ? 16.719 -5.621 5.973 1 98.5 76 GLY B N 1
ATOM 1692 C CA . GLY B 1 76 ? 16.844 -5.355 7.395 1 98.5 76 GLY B CA 1
ATOM 1693 C C . GLY B 1 76 ? 18.062 -4.531 7.754 1 98.5 76 GLY B C 1
ATOM 1694 O O . GLY B 1 76 ? 19.141 -4.758 7.215 1 98.5 76 GLY B O 1
ATOM 1695 N N . GLY B 1 77 ? 17.844 -3.566 8.672 1 98.44 77 GLY B N 1
ATOM 1696 C CA . GLY B 1 77 ? 18.938 -2.775 9.211 1 98.44 77 GLY B CA 1
ATOM 1697 C C . GLY B 1 77 ? 19.328 -1.609 8.328 1 98.44 77 GLY B C 1
ATOM 1698 O O . GLY B 1 77 ? 20.078 -0.729 8.75 1 98.44 77 GLY B O 1
ATOM 1699 N N . GLN B 1 78 ? 18.859 -1.572 7.172 1 98.62 78 GLN B N 1
ATOM 1700 C CA . GLN B 1 78 ? 19.234 -0.491 6.266 1 98.62 78 GLN B CA 1
ATOM 1701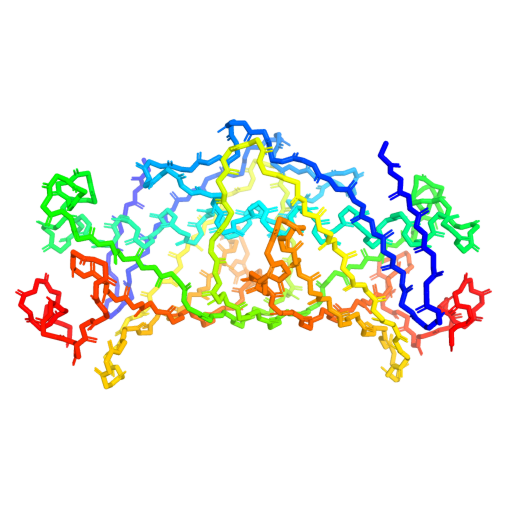 C C . GLN B 1 78 ? 18.547 0.815 6.656 1 98.62 78 GLN B C 1
ATOM 1703 O O . GLN B 1 78 ? 17.391 0.814 7.062 1 98.62 78 GLN B O 1
ATOM 1708 N N . VAL B 1 79 ? 19.281 1.846 6.551 1 98.75 79 VAL B N 1
ATOM 1709 C CA . VAL B 1 79 ? 18.766 3.189 6.793 1 98.75 79 VAL B CA 1
ATOM 1710 C C . VAL B 1 79 ? 18.25 3.787 5.484 1 98.75 79 VAL B C 1
ATOM 1712 O O . VAL B 1 79 ? 18.875 3.641 4.434 1 98.75 79 VAL B O 1
ATOM 1715 N N . PHE B 1 80 ? 17.078 4.469 5.594 1 98.81 80 PHE B N 1
ATOM 1716 C CA . PHE B 1 80 ? 16.484 5.059 4.398 1 98.81 80 PHE B CA 1
ATOM 1717 C C . PHE B 1 80 ? 15.789 6.375 4.73 1 98.81 80 PHE B C 1
ATOM 1719 O O . PHE B 1 80 ? 15.57 6.688 5.902 1 98.81 80 PHE B O 1
ATOM 1726 N N . GLU B 1 81 ? 15.539 7.176 3.662 1 98.88 81 GLU B N 1
ATOM 1727 C CA . GLU B 1 81 ? 14.82 8.438 3.775 1 98.88 81 GLU B CA 1
ATOM 1728 C C . GLU B 1 81 ? 13.5 8.391 3.008 1 98.88 81 GLU B C 1
ATOM 1730 O O . GLU B 1 81 ? 13.438 7.867 1.896 1 98.88 81 GLU B O 1
ATOM 1735 N N . VAL B 1 82 ? 12.477 8.852 3.66 1 98.94 82 VAL B N 1
ATOM 1736 C CA . VAL B 1 82 ? 11.258 9.195 2.934 1 98.94 82 VAL B CA 1
ATOM 1737 C C . VAL B 1 82 ? 11.266 10.688 2.594 1 98.94 82 VAL B C 1
ATOM 1739 O O . VAL B 1 82 ? 11.227 11.531 3.488 1 98.94 82 VAL B O 1
ATOM 1742 N N . ARG B 1 83 ? 11.336 10.938 1.301 1 98.88 83 ARG B N 1
ATOM 1743 C CA . ARG B 1 83 ? 11.336 12.312 0.798 1 98.88 83 ARG B CA 1
ATOM 1744 C C . ARG B 1 83 ? 9.961 12.695 0.256 1 98.88 83 ARG B C 1
ATOM 1746 O O . ARG B 1 83 ? 9.422 12.016 -0.621 1 98.88 83 ARG B O 1
ATOM 1753 N N . SER B 1 84 ? 9.461 13.781 0.809 1 98.56 84 SER B N 1
ATOM 1754 C CA . SER B 1 84 ? 8.086 14.148 0.485 1 98.56 84 SER B CA 1
ATOM 1755 C C . SER B 1 84 ? 8.008 15.578 -0.031 1 98.56 84 SER B C 1
ATOM 1757 O O . SER B 1 84 ? 8.594 16.5 0.56 1 98.56 84 SER B O 1
ATOM 1759 N N . THR B 1 85 ? 7.375 15.773 -1.12 1 98 85 THR B N 1
ATOM 1760 C CA . THR B 1 85 ? 6.914 17.078 -1.562 1 98 85 THR B CA 1
ATOM 1761 C C . THR B 1 85 ? 5.387 17.125 -1.598 1 98 85 THR B C 1
ATOM 1763 O O . THR B 1 85 ? 4.73 16.094 -1.77 1 98 85 THR B O 1
ATOM 1766 N N . VAL B 1 86 ? 4.879 18.297 -1.403 1 96.19 86 VAL B N 1
ATOM 1767 C CA . VAL B 1 86 ? 3.434 18.422 -1.25 1 96.19 86 VAL B CA 1
ATOM 1768 C C . VAL B 1 86 ? 2.922 19.562 -2.133 1 96.19 86 VAL B C 1
ATOM 1770 O O . VAL B 1 86 ? 3.582 20.594 -2.268 1 96.19 86 VAL B O 1
ATOM 1773 N N . ARG B 1 87 ? 1.765 19.312 -2.736 1 94.69 87 ARG B N 1
ATOM 1774 C CA . ARG B 1 87 ? 1.112 20.375 -3.498 1 94.69 87 ARG B CA 1
ATOM 1775 C C . ARG B 1 87 ? -0.405 20.281 -3.387 1 94.69 87 ARG B C 1
ATOM 1777 O O . ARG B 1 87 ? -0.946 19.188 -3.162 1 94.69 87 ARG B O 1
ATOM 1784 N N . ARG B 1 88 ? -1.062 21.359 -3.617 1 93.44 88 ARG B N 1
ATOM 1785 C CA . ARG B 1 88 ? -2.52 21.422 -3.633 1 93.44 88 ARG B CA 1
ATOM 1786 C C . ARG B 1 88 ? -3.064 21.141 -5.031 1 93.44 88 ARG B C 1
ATOM 1788 O O . ARG B 1 88 ? -2.527 21.641 -6.023 1 93.44 88 ARG B O 1
ATOM 1795 N N . GLU B 1 89 ? -4.012 20.328 -5.109 1 92.56 89 GLU B N 1
ATOM 1796 C CA . GLU B 1 89 ? -4.773 20.078 -6.332 1 92.56 89 GLU B CA 1
ATOM 1797 C C . GLU B 1 89 ? -6.273 20.078 -6.055 1 92.56 89 GLU B C 1
ATOM 1799 O O . GLU B 1 89 ? -6.832 19.047 -5.66 1 92.56 89 GLU B O 1
ATOM 1804 N N . ARG B 1 90 ? -7.004 21.156 -6.316 1 88.75 90 ARG B N 1
ATOM 1805 C CA . ARG B 1 90 ? -8.43 21.344 -6.082 1 88.75 90 ARG B CA 1
ATOM 1806 C C . ARG B 1 90 ? -8.797 21 -4.645 1 88.75 90 ARG B C 1
ATOM 1808 O O . ARG B 1 90 ? -8.297 21.625 -3.703 1 88.75 90 ARG B O 1
ATOM 1815 N N . ALA B 1 91 ? -9.562 19.891 -4.527 1 90.81 91 ALA B N 1
ATOM 1816 C CA . ALA B 1 91 ? -10.102 19.562 -3.209 1 90.81 91 ALA B CA 1
ATOM 1817 C C . ALA B 1 91 ? -9.148 18.641 -2.445 1 90.81 91 ALA B C 1
ATOM 1819 O O . ALA B 1 91 ? -9.383 18.328 -1.277 1 90.81 91 ALA B O 1
ATOM 1820 N N . LYS B 1 92 ? -8.023 18.312 -3.09 1 94.44 92 LYS B N 1
ATOM 1821 C CA . LYS B 1 92 ? -7.145 17.359 -2.424 1 94.44 92 LYS B CA 1
ATOM 1822 C C . LYS B 1 92 ? -5.723 17.906 -2.324 1 94.44 92 LYS B C 1
ATOM 1824 O O . LYS B 1 92 ? -5.391 18.922 -2.953 1 94.44 92 LYS B O 1
ATOM 1829 N N . ILE B 1 93 ? -4.965 17.328 -1.452 1 95.44 93 ILE B N 1
ATOM 1830 C CA . ILE B 1 93 ? -3.518 17.516 -1.409 1 95.44 93 ILE B CA 1
ATOM 1831 C C . ILE B 1 93 ? -2.82 16.281 -1.99 1 95.44 93 ILE B C 1
ATOM 1833 O O . ILE B 1 93 ? -3.244 15.148 -1.75 1 95.44 93 ILE B O 1
ATOM 1837 N N . ILE B 1 94 ? -1.751 16.578 -2.748 1 97.5 94 ILE B N 1
ATOM 1838 C CA . ILE B 1 94 ? -0.971 15.508 -3.363 1 97.5 94 ILE B CA 1
ATOM 1839 C C . ILE B 1 94 ? 0.405 15.43 -2.705 1 97.5 94 ILE B C 1
ATOM 1841 O O . ILE B 1 94 ? 1.119 16.438 -2.625 1 97.5 94 ILE B O 1
ATOM 1845 N N . PHE B 1 95 ? 0.687 14.297 -2.205 1 98.25 95 PHE B N 1
ATOM 1846 C CA . PHE B 1 95 ? 2.055 14 -1.794 1 98.25 95 PHE B CA 1
ATOM 1847 C C . PHE B 1 95 ? 2.791 13.227 -2.879 1 98.25 95 PHE B C 1
ATOM 1849 O O . PHE B 1 95 ? 2.32 12.18 -3.328 1 98.25 95 PHE B O 1
ATOM 1856 N N . ASP B 1 96 ? 3.881 13.758 -3.312 1 98.75 96 ASP B N 1
ATOM 1857 C CA . ASP B 1 96 ? 4.867 12.969 -4.047 1 98.75 96 ASP B CA 1
ATOM 1858 C C . ASP B 1 96 ? 5.984 12.492 -3.123 1 98.75 96 ASP B C 1
ATOM 1860 O O . ASP B 1 96 ? 6.691 13.312 -2.523 1 98.75 96 ASP B O 1
ATOM 1864 N N . GLN B 1 97 ? 6.121 11.195 -3.002 1 98.94 97 GLN B N 1
ATOM 1865 C CA . GLN B 1 97 ? 7.055 10.641 -2.027 1 98.94 97 GLN B CA 1
ATOM 1866 C C . GLN B 1 97 ? 8.016 9.656 -2.684 1 98.94 97 GLN B C 1
ATOM 1868 O O . GLN B 1 97 ? 7.617 8.891 -3.57 1 98.94 97 GLN B O 1
ATOM 1873 N N . GLU B 1 98 ? 9.203 9.727 -2.23 1 98.94 98 GLU B N 1
ATOM 1874 C CA . GLU B 1 98 ? 10.227 8.75 -2.594 1 98.94 98 GLU B CA 1
ATOM 1875 C C . GLU B 1 98 ? 10.859 8.125 -1.354 1 98.94 98 GLU B C 1
ATOM 1877 O O . GLU B 1 98 ? 11.109 8.812 -0.364 1 98.94 98 GLU B O 1
ATOM 1882 N N . VAL B 1 99 ? 11.039 6.84 -1.366 1 98.94 99 VAL B N 1
ATOM 1883 C CA . VAL B 1 99 ? 11.883 6.16 -0.388 1 98.94 99 VAL B CA 1
ATOM 1884 C C . VAL B 1 99 ? 13.266 5.906 -0.981 1 98.94 99 VAL B C 1
ATOM 1886 O O . VAL B 1 99 ? 13.398 5.254 -2.02 1 98.94 99 VAL B O 1
ATOM 1889 N N . VAL B 1 100 ? 14.242 6.418 -0.29 1 98.94 100 VAL B N 1
ATOM 1890 C CA . VAL B 1 100 ? 15.602 6.379 -0.827 1 98.94 100 VAL B CA 1
ATOM 1891 C C . VAL B 1 100 ? 16.547 5.723 0.184 1 98.94 100 VAL B C 1
ATOM 1893 O O . VAL B 1 100 ? 16.594 6.133 1.345 1 98.94 100 VAL B O 1
ATOM 1896 N N . ARG B 1 101 ? 17.25 4.699 -0.25 1 98.88 101 ARG B N 1
ATOM 1897 C CA . ARG B 1 101 ? 18.25 4.035 0.585 1 98.88 101 ARG B CA 1
ATOM 1898 C C . ARG B 1 101 ? 19.469 4.922 0.792 1 98.88 101 ARG B C 1
ATOM 1900 O O . ARG B 1 101 ? 20.078 5.383 -0.175 1 98.88 101 ARG B O 1
ATOM 1907 N N . VAL B 1 102 ? 19.875 5.094 1.98 1 98.38 102 VAL B N 1
ATOM 1908 C CA . VAL B 1 102 ? 20.859 6.109 2.312 1 98.38 102 VAL B CA 1
ATOM 1909 C C . VAL B 1 102 ? 22.234 5.66 1.826 1 98.38 102 VAL B C 1
ATOM 1911 O O . VAL B 1 102 ? 23.016 6.469 1.317 1 98.38 102 VAL B O 1
ATOM 1914 N N . ALA B 1 103 ? 22.516 4.375 1.945 1 98.5 103 ALA B N 1
ATOM 1915 C CA . ALA B 1 103 ? 23.859 3.844 1.721 1 98.5 103 ALA B CA 1
ATOM 1916 C C . ALA B 1 103 ? 24.312 4.117 0.293 1 98.5 103 ALA B C 1
ATOM 1918 O O . ALA B 1 103 ? 25.5 4.387 0.059 1 98.5 103 ALA B O 1
ATOM 1919 N N . ASP B 1 104 ? 23.453 4.07 -0.676 1 98.56 104 ASP B N 1
ATOM 1920 C CA . ASP B 1 104 ? 23.875 4.211 -2.066 1 98.56 104 ASP B CA 1
ATOM 1921 C C . ASP B 1 104 ? 22.953 5.168 -2.826 1 98.56 104 ASP B C 1
ATOM 1923 O O . ASP B 1 104 ? 23.062 5.297 -4.047 1 98.56 104 ASP B O 1
ATOM 1927 N N . GLN B 1 105 ? 22.016 5.77 -2.127 1 98.56 105 GLN B N 1
ATOM 1928 C CA . GLN B 1 105 ? 21.078 6.758 -2.662 1 98.56 105 GLN B CA 1
ATOM 1929 C C . GLN B 1 105 ? 20.172 6.145 -3.723 1 98.56 105 GLN B C 1
ATOM 1931 O O . GLN B 1 105 ? 19.625 6.855 -4.566 1 98.56 105 GLN B O 1
ATOM 1936 N N . ALA B 1 106 ? 19.969 4.828 -3.686 1 98.69 106 ALA B N 1
ATOM 1937 C CA . ALA B 1 106 ? 19.062 4.168 -4.613 1 98.69 106 ALA B CA 1
ATOM 1938 C C . ALA B 1 106 ? 17.609 4.484 -4.266 1 98.69 106 ALA B C 1
ATOM 1940 O O . ALA B 1 106 ? 17.203 4.414 -3.1 1 98.69 106 ALA B O 1
ATOM 1941 N N . VAL B 1 107 ? 16.828 4.887 -5.316 1 98.88 107 VAL B N 1
ATOM 1942 C CA . VAL B 1 107 ? 15.391 5.043 -5.129 1 98.88 107 VAL B CA 1
ATOM 1943 C C . VAL B 1 107 ? 14.727 3.67 -5.016 1 98.88 107 VAL B C 1
ATOM 1945 O O . VAL B 1 107 ? 14.875 2.828 -5.902 1 98.88 107 VAL B O 1
ATOM 1948 N N . CYS B 1 108 ? 14.031 3.49 -3.955 1 98.81 108 CYS B N 1
ATOM 1949 C CA . CYS B 1 108 ? 13.375 2.213 -3.711 1 98.81 108 CYS B CA 1
ATOM 1950 C C . CYS B 1 108 ? 11.906 2.275 -4.102 1 98.81 108 CYS B C 1
ATOM 1952 O O . CYS B 1 108 ? 11.367 1.322 -4.668 1 98.81 108 CYS B O 1
ATOM 1954 N N . ILE B 1 109 ? 11.273 3.363 -3.789 1 98.81 109 ILE B N 1
ATOM 1955 C CA . ILE B 1 109 ? 9.859 3.566 -4.059 1 98.81 109 ILE B CA 1
ATOM 1956 C C . ILE B 1 109 ? 9.633 4.98 -4.59 1 98.81 109 ILE B C 1
ATOM 1958 O O . ILE B 1 109 ? 10.234 5.938 -4.098 1 98.81 109 ILE B O 1
ATOM 1962 N N . ARG B 1 110 ? 8.75 5.129 -5.598 1 98.88 110 ARG B N 1
ATOM 1963 C CA . ARG B 1 110 ? 8.117 6.387 -5.977 1 98.88 110 ARG B CA 1
ATOM 1964 C C . ARG B 1 110 ? 6.602 6.297 -5.855 1 98.88 110 ARG B C 1
ATOM 1966 O O . ARG B 1 110 ? 5.992 5.34 -6.332 1 98.88 110 ARG B O 1
ATOM 1973 N N . ALA B 1 111 ? 6.066 7.309 -5.246 1 98.94 111 ALA B N 1
ATOM 1974 C CA . ALA B 1 111 ? 4.625 7.207 -5.039 1 98.94 111 ALA B CA 1
ATOM 1975 C C . ALA B 1 111 ? 3.957 8.578 -5.133 1 98.94 111 ALA B C 1
ATOM 1977 O O . ALA B 1 111 ? 4.512 9.578 -4.672 1 98.94 111 ALA B O 1
ATOM 1978 N N . ARG B 1 112 ? 2.809 8.633 -5.75 1 98.88 112 ARG B N 1
ATOM 1979 C CA . ARG B 1 112 ? 1.854 9.727 -5.633 1 98.88 112 ARG B CA 1
ATOM 1980 C C . ARG B 1 112 ? 0.687 9.344 -4.73 1 98.88 112 ARG B C 1
ATOM 1982 O O . ARG B 1 112 ? 0.059 8.305 -4.926 1 98.88 112 ARG B O 1
ATOM 1989 N N . VAL B 1 113 ? 0.424 10.164 -3.781 1 98.81 113 VAL B N 1
ATOM 1990 C CA . VAL B 1 113 ? -0.648 9.898 -2.828 1 98.81 113 VAL B CA 1
ATOM 1991 C C . VAL B 1 113 ? -1.626 11.07 -2.809 1 98.81 113 VAL B C 1
ATOM 1993 O O . VAL B 1 113 ? -1.242 12.195 -2.502 1 98.81 113 VAL B O 1
ATOM 1996 N N . ASP B 1 114 ? -2.855 10.766 -3.123 1 98.56 114 ASP B N 1
ATOM 1997 C CA . ASP B 1 114 ? -3.918 11.766 -3.021 1 98.56 114 ASP B CA 1
ATOM 1998 C C . ASP B 1 114 ? -4.598 11.703 -1.656 1 98.56 114 ASP B C 1
ATOM 2000 O O . ASP B 1 114 ? -5.102 10.648 -1.254 1 98.56 114 ASP B O 1
ATOM 2004 N N . VAL B 1 115 ? -4.641 12.828 -1.01 1 97.31 115 VAL B N 1
ATOM 2005 C CA . VAL B 1 115 ? -5.246 12.891 0.317 1 97.31 115 VAL B CA 1
ATOM 2006 C C . VAL B 1 115 ? -6.418 13.867 0.303 1 97.31 115 VAL B C 1
ATOM 2008 O O . VAL B 1 115 ? -6.301 14.984 -0.21 1 97.31 115 VAL B O 1
ATOM 2011 N N . ILE B 1 116 ? -7.492 13.375 0.904 1 96.94 116 ILE B N 1
ATOM 2012 C CA . ILE B 1 116 ? -8.688 14.203 1.031 1 96.94 116 ILE B CA 1
ATOM 2013 C C . ILE B 1 116 ? -9.008 14.43 2.508 1 96.94 116 ILE B C 1
ATOM 2015 O O . ILE B 1 116 ? -8.414 13.789 3.381 1 96.94 116 ILE B O 1
ATOM 2019 N N . CYS B 1 117 ? -9.914 15.328 2.744 1 96.06 117 CYS B N 1
ATOM 2020 C CA . CYS B 1 117 ? -10.312 15.656 4.109 1 96.06 117 CYS B CA 1
ATOM 2021 C C . CYS B 1 117 ? -11.82 15.555 4.273 1 96.06 117 CYS B C 1
ATOM 2023 O O . CYS B 1 117 ? -12.578 16.125 3.48 1 96.06 117 CYS B O 1
ATOM 2025 N N . LYS B 1 118 ? -12.18 14.828 5.219 1 94.5 118 LYS B N 1
ATOM 2026 C CA . LYS B 1 118 ? -13.586 14.781 5.617 1 94.5 118 LYS B CA 1
ATOM 2027 C C . LYS B 1 118 ? -13.789 15.406 6.992 1 94.5 118 LYS B C 1
ATOM 2029 O O . LYS B 1 118 ? -13.023 15.148 7.922 1 94.5 118 LYS B O 1
ATOM 2034 N N . ILE B 1 119 ? -14.836 16.219 7.129 1 94.25 119 ILE B N 1
ATOM 2035 C CA . ILE B 1 119 ? -15.258 16.797 8.398 1 94.25 119 ILE B CA 1
ATOM 2036 C C . ILE B 1 119 ? -16.703 16.391 8.703 1 94.25 119 ILE B C 1
ATOM 2038 O O . ILE B 1 119 ? -17.594 16.594 7.875 1 94.25 119 ILE B O 1
ATOM 2042 N N . ASP B 1 120 ? -16.859 15.742 9.789 1 93.12 120 ASP B N 1
ATOM 2043 C CA . ASP B 1 120 ? -18.172 15.234 10.188 1 93.12 120 ASP B CA 1
ATOM 2044 C C . ASP B 1 120 ? -18.766 14.336 9.102 1 93.12 120 ASP B C 1
ATOM 2046 O O . ASP B 1 120 ? -19.938 14.492 8.734 1 93.12 120 ASP B O 1
ATOM 2050 N N . GLY B 1 121 ? -17.906 13.617 8.508 1 89.62 121 GLY B N 1
ATOM 2051 C CA . GLY B 1 121 ? -18.328 12.609 7.547 1 89.62 121 GLY B CA 1
ATOM 2052 C C . GLY B 1 121 ? -18.531 13.172 6.152 1 89.62 121 G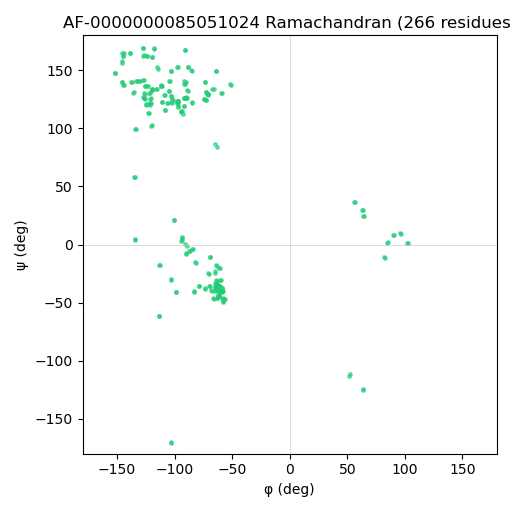LY B C 1
ATOM 2053 O O . GLY B 1 121 ? -18.859 12.43 5.219 1 89.62 121 GLY B O 1
ATOM 2054 N N . ARG B 1 122 ? -18.25 14.461 6.062 1 93.5 122 ARG B N 1
ATOM 2055 C CA . ARG B 1 122 ? -18.484 15.102 4.773 1 93.5 122 ARG B CA 1
ATOM 2056 C C . ARG B 1 122 ? -17.172 15.516 4.121 1 93.5 122 ARG B C 1
ATOM 2058 O O . ARG B 1 122 ? -16.297 16.062 4.781 1 93.5 122 ARG B O 1
ATOM 2065 N N . LEU B 1 123 ? -17.141 15.219 2.834 1 93.75 123 LEU B N 1
ATOM 2066 C CA . LEU B 1 123 ? -15.969 15.617 2.072 1 93.75 123 LEU B CA 1
ATOM 2067 C C . LEU B 1 123 ? -15.859 17.141 1.979 1 93.75 123 LEU B C 1
ATOM 2069 O O . LEU B 1 123 ? -16.844 17.812 1.689 1 93.75 123 LEU B O 1
ATOM 2073 N N . THR B 1 124 ? -14.688 17.656 2.221 1 92.81 124 THR B N 1
ATOM 2074 C CA . THR B 1 124 ? -14.484 19.094 2.1 1 92.81 124 THR B CA 1
ATOM 2075 C C . THR B 1 124 ? -14.023 19.453 0.69 1 92.81 124 THR B C 1
ATOM 2077 O O . THR B 1 124 ? -13.648 18.578 -0.091 1 92.81 124 THR B O 1
ATOM 2080 N N . ARG B 1 125 ? -14.055 20.734 0.372 1 91.56 125 ARG B N 1
ATOM 2081 C CA . ARG B 1 125 ? -13.617 21.234 -0.927 1 91.56 125 ARG B CA 1
ATOM 2082 C C . ARG B 1 125 ? -12.211 21.812 -0.843 1 91.56 125 ARG B C 1
ATOM 2084 O O . ARG B 1 125 ? -11.844 22.672 -1.638 1 91.56 125 ARG B O 1
ATOM 2091 N N . GLY B 1 126 ? -11.508 21.406 0.142 1 89.31 126 GLY B N 1
ATOM 2092 C CA . GLY B 1 126 ? -10.125 21.844 0.237 1 89.31 126 GLY B CA 1
ATOM 2093 C C . GLY B 1 126 ? -9.914 22.953 1.248 1 89.31 126 GLY B C 1
ATOM 2094 O O . GLY B 1 126 ? -8.781 23.312 1.553 1 89.31 126 GLY B O 1
ATOM 2095 N N . ASP B 1 127 ? -10.883 23.406 1.936 1 88.31 127 ASP B N 1
ATOM 2096 C CA . ASP B 1 127 ? -10.805 24.562 2.838 1 88.31 127 ASP B CA 1
ATOM 2097 C C . ASP B 1 127 ? -9.945 24.234 4.062 1 88.31 127 ASP B C 1
ATOM 2099 O O . ASP B 1 127 ? -9.242 25.109 4.578 1 88.31 127 ASP B O 1
ATOM 2103 N N . TRP B 1 128 ? -10.047 23.016 4.48 1 89.44 128 TRP B N 1
ATOM 2104 C CA . TRP B 1 128 ? -9.234 22.625 5.633 1 89.44 128 TRP B CA 1
ATOM 2105 C C . TRP B 1 128 ? -7.75 22.75 5.316 1 89.44 128 TRP B C 1
ATOM 2107 O O . TRP B 1 128 ? -6.98 23.281 6.129 1 89.44 128 TRP B O 1
ATOM 2117 N N . PHE B 1 129 ? -7.371 22.281 4.156 1 89.75 129 PHE B N 1
ATOM 2118 C CA . PHE B 1 129 ? -5.969 22.344 3.762 1 89.75 129 PHE B CA 1
ATOM 2119 C C . PHE B 1 129 ? -5.496 23.797 3.66 1 89.75 129 PHE B C 1
ATOM 2121 O O . PHE B 1 129 ? -4.371 24.109 4.051 1 89.75 129 PHE B O 1
ATOM 2128 N N . ASP B 1 130 ? -6.336 24.625 3.209 1 87.19 130 ASP B N 1
ATOM 2129 C CA . ASP B 1 130 ? -6.016 26.031 3.113 1 87.19 130 ASP B CA 1
ATOM 2130 C C . ASP B 1 130 ? -5.781 26.641 4.496 1 87.19 130 ASP B C 1
ATOM 2132 O O . ASP B 1 130 ? -4.902 27.484 4.668 1 87.19 130 ASP B O 1
ATOM 2136 N N . ALA B 1 131 ? -6.492 26.188 5.359 1 84.5 131 ALA B N 1
ATOM 2137 C CA . ALA B 1 131 ? -6.473 26.781 6.699 1 84.5 131 ALA B CA 1
ATOM 2138 C C . ALA B 1 131 ? -5.309 26.219 7.52 1 84.5 131 ALA B C 1
ATOM 2140 O O . ALA B 1 131 ? -4.66 26.969 8.258 1 84.5 131 ALA B O 1
ATOM 2141 N N . TYR B 1 132 ? -5.09 24.938 7.375 1 80.12 132 TYR B N 1
ATOM 2142 C CA . TYR B 1 132 ? -4.223 24.297 8.352 1 80.12 132 TYR B CA 1
ATOM 2143 C C . TYR B 1 132 ? -2.92 23.844 7.711 1 80.12 132 TYR B C 1
ATOM 2145 O O . TYR B 1 132 ? -1.946 23.547 8.406 1 80.12 132 TYR B O 1
ATOM 2153 N N . MET B 1 133 ? -2.904 23.75 6.453 1 78.31 133 MET B N 1
ATOM 2154 C CA . MET B 1 133 ? -1.718 23.328 5.711 1 78.31 133 MET B CA 1
ATOM 2155 C C . MET B 1 133 ? -1.478 24.25 4.512 1 78.31 133 MET B C 1
ATOM 2157 O O . MET B 1 133 ? -1.424 23.781 3.375 1 78.31 133 MET B O 1
ATOM 2161 N N . PRO B 1 134 ? -1.33 25.5 4.832 1 70.31 134 PRO B N 1
ATOM 2162 C CA . PRO B 1 134 ? -1.159 26.391 3.68 1 70.31 134 PRO B CA 1
ATOM 2163 C C . PRO B 1 134 ? 0.112 26.094 2.889 1 70.31 134 PRO B C 1
ATOM 2165 O O . PRO B 1 134 ? 1.21 26.094 3.451 1 70.31 134 PRO B O 1
ATOM 2168 N N . VAL B 1 135 ? -0.033 25.109 2.002 1 67.81 135 VAL B N 1
ATOM 2169 C CA . VAL B 1 135 ? 1.113 24.781 1.157 1 67.81 135 VAL B CA 1
ATOM 2170 C C . VAL B 1 135 ? 0.995 25.516 -0.175 1 67.81 135 VAL B C 1
ATOM 2172 O O . VAL B 1 135 ? -0.112 25.828 -0.627 1 67.81 135 VAL B O 1
#